Protein 2R5S (pdb70)

Foldseek 3Di:
DVVLVVVLVVCVVVVNLLVSLVSLVVDDVVVNVDLVVLLSNLVSCVSLLVLVVSVVSLVPRDDVNCDPSSVVSVVSSVVLVVQQDDVVLVVLVVVCVVVVLPVVSLLVNLVSNLVSSVNLVSLVSLLVVCLVPCCRPNNSSVVSVVSLVSNDDSDPSSVVSVVSVVVRDD/DVCLVVVLVVCVVVVVLLSNVVSLVVDPPVVVVDQVNLLSNLVSCVSLLVLVVSVVSLVSHDPVSCDPSSVVSVVSSVVLVVVLPDVVLVVLVVVCVVVVLPVVSLLVSLVVNLVSSVNLVSLVSLLVVCVVPVCRPNNSSVVSVCSLVSNDPRDPSSVVRVVSNVVPDD

Secondary structure (DSSP, 8-state):
-TTHHHHHHHHHHTT-HHHHHHHHHTS-HHHHTSHHHHHHHHHHHHHTT-HHHHHHHHTT--GGG--HHHHHHHHHHHHHHHHTS-HHHHHHHHHHHHSTT-HHHHHHHHHHHHHTT-HHHHHHHHHHHHTT-TTTTTTHHHHH--HHHHH-SS-HHHHHHHHHHHHH--/-TTHHHHHHHHHHTT-HHHHHHHHHHS-HHHHTSHHHHHHHHHHHHHTT-HHHHHHHHTT--GGG--HHHHHHHHHHHHHHHHTS-HHHHHHHHHHHH-TT-HHHHHHHHHHHHHTT-HHHHHHHHHHHHTT-TTTTTTHHHHH--HHHHH-SS-HHHHHHHHHHHHH--

Solvent-accessible surface area: 18718 Å² total

Sequence (340 aa):
DEQLLKQVSELLQQGEHAQALNVIQTLSDELQSRGDVKLAKADCLLETKQFELAQELLATIPLEYQDNNSYKSLIAKLELHQQAAESPELKRLEQELAANPDNFELACELAVQYNQVGRDEEALELLWNILKVNLGAQDGEVKKTFDILSALGQGNAIASKYRRQLYSILYYDEQLLKQVSELLQQGEHAQALNVIQTLSDELQSRGDVKLAKADCLLETKQFELAQELLATIPLEYQDNSYKSLIAKLELHQQAAESPELKRLEQELAANPDNFELACELAVQYNQVGRDEEALELLWNILKVNLGAQDGEVKKTFDILSALGQGNAIASKYRRQLYSILY

Radius of gyration: 24.4 Å; Cα contacts (8 Å, |Δi|>4): 364; chains: 2; bounding box: 25×57×70 Å

Organism: Vibrio parahaemolyticus serotype O3:K6 (strain RIMD 2210633) (NCBI:txid223926)

Nearest PDB structures (foldseek):
  2r5s-assembly2_B  TM=1.006E+00  e=1.017E-21  Vibrio parahaemolyticus RIMD 2210633
  3qdn-assembly1_A  TM=7.733E-01  e=1.084E-10  Salmonella enterica subsp. enterica serovar Typhimurium
  3qou-assembly1_A  TM=6.873E-01  e=6.101E-11  Escherichia coli K-12
  3qdn-assembly2_B  TM=7.301E-01  e=3.424E-10  Salmonella enterica subsp. enterica serovar Typhimurium
  6eou-assembly1_A  TM=4.137E-01  e=1.163E-01  Homo sapiens

InterPro domains:
  IPR011990 Tetratricopeptide-like helical domain superfamily [G3DSA:1.25.40.10] (112-196)
  IPR011990 Tetratricopeptide-like helical domain superfamily [G3DSA:1.25.40.10] (197-284)
  IPR011990 Tetratricopeptide-like helical domain superfamily [SSF48452] (115-246)
  IPR013766 Thioredoxin domain [PF00085] (6-107)
  IPR013766 Thioredoxin domain [PS51352] (1-111)
  IPR036249 Thioredoxin-like superfamily [SSF52833] (3-113)

B-factor: mean 57.17, std 6.59, range [40.11, 94.64]

Structure (mmCIF, N/CA/C/O backbone):
data_2R5S
#
_entry.id   2R5S
#
_cell.length_a   53.001
_cell.length_b   116.476
_cell.length_c   62.224
_cell.angle_alpha   90.00
_cell.angle_beta   88.75
_cell.angle_gamma   90.00
#
_symmetry.space_group_name_H-M   'C 1 2 1'
#
loop_
_entity.id
_entity.type
_entity.pdbx_description
1 polymer 'Uncharacterized protein VP0806'
2 non-polymer '2-(N-MORPHOLINO)-ETHANESULFONIC ACID'
3 non-polymer 1,2-ETHANEDIOL
4 non-polymer 'ACETATE ION'
5 water water
#
loop_
_atom_site.group_PDB
_atom_site.id
_atom_site.type_symbol
_atom_site.label_atom_id
_atom_site.label_alt_id
_atom_site.label_comp_id
_atom_site.label_asym_id
_atom_site.label_entity_id
_atom_site.label_seq_id
_atom_site.pdbx_PDB_ins_code
_atom_site.Cartn_x
_atom_site.Cartn_y
_atom_site.Cartn_z
_atom_site.occupancy
_atom_site.B_iso_or_equiv
_atom_site.auth_seq_id
_atom_site.auth_comp_id
_atom_site.auth_asym_id
_atom_site.auth_atom_id
_atom_site.pdbx_PDB_model_num
ATOM 1 N N . ASP A 1 6 ? 15.368 83.011 30.907 1.00 73.21 114 ASP A N 1
ATOM 2 C CA . ASP A 1 6 ? 15.496 82.696 32.370 1.00 73.36 114 ASP A CA 1
ATOM 3 C C . ASP A 1 6 ? 14.224 83.106 33.121 1.00 72.97 114 ASP A C 1
ATOM 4 O O . ASP A 1 6 ? 13.651 82.322 33.860 1.00 72.83 114 ASP A O 1
ATOM 9 N N . GLU A 1 7 ? 13.762 84.321 32.855 1.00 73.23 115 GLU A N 1
ATOM 10 C CA . GLU A 1 7 ? 12.588 84.955 33.501 1.00 73.15 115 GLU A CA 1
ATOM 11 C C . GLU A 1 7 ? 11.285 84.122 33.599 1.00 72.67 115 GLU A C 1
ATOM 12 O O . GLU A 1 7 ? 10.628 84.093 34.658 1.00 72.57 115 GLU A O 1
ATOM 18 N N . GLN A 1 8 ? 10.929 83.500 32.470 1.00 71.92 116 GLN A N 1
ATOM 19 C CA . GLN A 1 8 ? 9.750 82.651 32.277 1.00 71.37 116 GLN A CA 1
ATOM 20 C C . GLN A 1 8 ? 10.022 81.226 32.736 1.00 70.80 116 GLN A C 1
ATOM 21 O O . GLN A 1 8 ? 9.192 80.622 33.447 1.00 70.85 116 GLN A O 1
ATOM 27 N N . LEU A 1 9 ? 11.166 80.688 32.291 1.00 69.42 117 LEU A N 1
ATOM 28 C CA . LEU A 1 9 ? 11.708 79.433 32.814 1.00 68.51 117 LEU A CA 1
ATOM 29 C C . LEU A 1 9 ? 11.525 79.331 34.314 1.00 67.43 117 LEU A C 1
ATOM 30 O O . LEU A 1 9 ? 11.049 78.316 34.814 1.00 67.36 117 LEU A O 1
ATOM 35 N N . LEU A 1 10 ? 11.904 80.398 35.019 1.00 66.95 118 LEU A N 1
ATOM 36 C CA . LEU A 1 10 ? 11.759 80.466 36.473 1.00 65.79 118 LEU A CA 1
ATOM 37 C C . LEU A 1 10 ? 10.323 80.306 36.913 1.00 65.81 118 LEU A C 1
ATOM 38 O O . LEU A 1 10 ? 10.097 79.750 37.977 1.00 66.66 118 LEU A O 1
ATOM 43 N N . LYS A 1 11 ? 9.359 80.785 36.118 1.00 65.04 119 LYS A N 1
ATOM 44 C CA . LYS A 1 11 ? 7.926 80.557 36.439 1.00 65.38 119 LYS A CA 1
ATOM 45 C C . LYS A 1 11 ? 7.473 79.168 36.030 1.00 64.65 119 LYS A C 1
ATOM 46 O O . LYS A 1 11 ? 6.573 78.603 36.634 1.00 64.18 119 LYS A O 1
ATOM 52 N N . GLN A 1 12 ? 8.113 78.623 35.002 1.00 65.38 120 GLN A N 1
ATOM 53 C CA . GLN A 1 12 ? 7.983 77.191 34.687 1.00 65.71 120 GLN A CA 1
ATOM 54 C C . GLN A 1 12 ? 8.395 76.350 35.893 1.00 64.57 120 GLN A C 1
ATOM 55 O O . GLN A 1 12 ? 7.603 75.531 36.333 1.00 63.93 120 GLN A O 1
ATOM 61 N N . VAL A 1 13 ? 9.596 76.570 36.452 1.00 64.48 121 VAL A N 1
ATOM 62 C CA . VAL A 1 13 ? 10.008 75.846 37.693 1.00 63.61 121 VAL A CA 1
ATOM 63 C C . VAL A 1 13 ? 8.961 76.006 38.781 1.00 63.58 121 VAL A C 1
ATOM 64 O O . VAL A 1 13 ? 8.466 75.027 39.360 1.00 62.53 121 VAL A O 1
ATOM 68 N N . SER A 1 14 ? 8.631 77.262 39.041 1.00 64.23 122 SER A N 1
ATOM 69 C CA . SER A 1 14 ? 7.626 77.633 40.028 1.00 64.34 122 SER A CA 1
ATOM 70 C C . SER A 1 14 ? 6.316 76.867 39.815 1.00 63.86 122 SER A C 1
ATOM 71 O O . SER A 1 14 ? 5.809 76.233 40.733 1.00 64.47 122 SER A O 1
ATOM 74 N N . GLU A 1 15 ? 5.795 76.926 38.598 1.00 63.38 123 GLU A N 1
ATOM 75 C CA . GLU A 1 15 ? 4.612 76.195 38.200 1.00 63.28 123 GLU A CA 1
ATOM 76 C C . GLU A 1 15 ? 4.741 74.673 38.412 1.00 62.48 123 GLU A C 1
ATOM 77 O O . GLU A 1 15 ? 3.821 74.028 38.931 1.00 63.08 123 GLU A O 1
ATOM 83 N N . LEU A 1 16 ? 5.883 74.119 38.008 1.00 60.43 124 LEU A N 1
ATOM 84 C CA . LEU A 1 16 ? 6.154 72.687 38.110 1.00 58.57 124 LEU A CA 1
ATOM 85 C C . LEU A 1 16 ? 6.260 72.180 39.554 1.00 59.61 124 LEU A C 1
ATOM 86 O O . LEU A 1 16 ? 5.799 71.088 39.838 1.00 59.14 124 LEU A O 1
ATOM 91 N N . LEU A 1 17 ? 6.904 72.948 40.436 1.00 59.82 125 LEU A N 1
ATOM 92 C CA . LEU A 1 17 ? 6.948 72.623 41.871 1.00 61.69 125 LEU A CA 1
ATOM 93 C C . LEU A 1 17 ? 5.546 72.659 42.535 1.00 62.71 125 LEU A C 1
ATOM 94 O O . LEU A 1 17 ? 5.148 71.760 43.282 1.00 63.41 125 LEU A O 1
ATOM 99 N N . GLN A 1 18 ? 4.793 73.698 42.241 1.00 64.22 126 GLN A N 1
ATOM 100 C CA . GLN A 1 18 ? 3.420 73.791 42.725 1.00 65.13 126 GLN A CA 1
ATOM 101 C C . GLN A 1 18 ? 2.709 72.436 42.506 1.00 65.55 126 GLN A C 1
ATOM 102 O O . GLN A 1 18 ? 1.949 71.958 43.364 1.00 65.93 126 GLN A O 1
ATOM 108 N N . GLN A 1 19 ? 2.987 71.813 41.357 1.00 64.74 127 GLN A N 1
ATOM 109 C CA . GLN A 1 19 ? 2.209 70.671 40.878 1.00 63.41 127 GLN A CA 1
ATOM 110 C C . GLN A 1 19 ? 2.794 69.322 41.268 1.00 61.77 127 GLN A C 1
ATOM 111 O O . GLN A 1 19 ? 2.283 68.275 40.835 1.00 61.58 127 GLN A O 1
ATOM 117 N N . GLY A 1 20 ? 3.876 69.356 42.041 1.00 58.89 128 GLY A N 1
ATOM 118 C CA . GLY A 1 20 ? 4.646 68.175 42.371 1.00 56.63 128 GLY A CA 1
ATOM 119 C C . GLY A 1 20 ? 5.420 67.520 41.225 1.00 54.57 128 GLY A C 1
ATOM 120 O O . GLY A 1 20 ? 5.672 66.331 41.264 1.00 55.11 128 GLY A O 1
ATOM 121 N N . GLU A 1 21 ? 5.785 68.261 40.196 1.00 52.62 129 GLU A N 1
ATOM 122 C CA . GLU A 1 21 ? 6.584 67.687 39.109 1.00 51.41 129 GLU A CA 1
ATOM 123 C C . GLU A 1 21 ? 8.078 67.902 39.322 1.00 50.14 129 GLU A C 1
ATOM 124 O O . GLU A 1 21 ? 8.705 68.596 38.564 1.00 49.93 129 GLU A O 1
ATOM 130 N N . HIS A 1 22 ? 8.634 67.333 40.377 1.00 49.94 130 HIS A N 1
ATOM 131 C CA . HIS A 1 22 ? 10.027 67.599 40.715 1.00 50.54 130 HIS A CA 1
ATOM 132 C C . HIS A 1 22 ? 10.973 67.287 39.564 1.00 49.73 130 HIS A C 1
ATOM 133 O O . HIS A 1 22 ? 11.902 68.027 39.295 1.00 50.15 130 HIS A O 1
ATOM 140 N N . ALA A 1 23 ? 10.681 66.235 38.811 1.00 50.18 131 ALA A N 1
ATOM 141 C CA . ALA A 1 23 ? 11.656 65.753 37.873 1.00 48.93 131 ALA A CA 1
ATOM 142 C C . ALA A 1 23 ? 11.662 66.660 36.657 1.00 48.79 131 ALA A C 1
ATOM 143 O O . ALA A 1 23 ? 12.739 67.034 36.222 1.00 47.80 131 ALA A O 1
ATOM 145 N N . GLN A 1 24 ? 10.484 67.100 36.187 1.00 47.35 132 GLN A N 1
ATOM 146 C CA . GLN A 1 24 ? 10.423 68.193 35.184 1.00 47.34 132 GLN A CA 1
ATOM 147 C C . GLN A 1 24 ? 11.068 69.504 35.656 1.00 47.85 132 GLN A C 1
ATOM 148 O O . GLN A 1 24 ? 11.891 70.115 34.927 1.00 47.54 132 GLN A O 1
ATOM 154 N N . ALA A 1 25 ? 10.721 69.911 36.882 1.00 47.79 133 ALA A N 1
ATOM 155 C CA . ALA A 1 25 ? 11.339 71.058 37.524 1.00 48.22 133 ALA A CA 1
ATOM 156 C C . ALA A 1 25 ? 12.877 71.004 37.551 1.00 49.24 133 ALA A C 1
ATOM 157 O O . ALA A 1 25 ?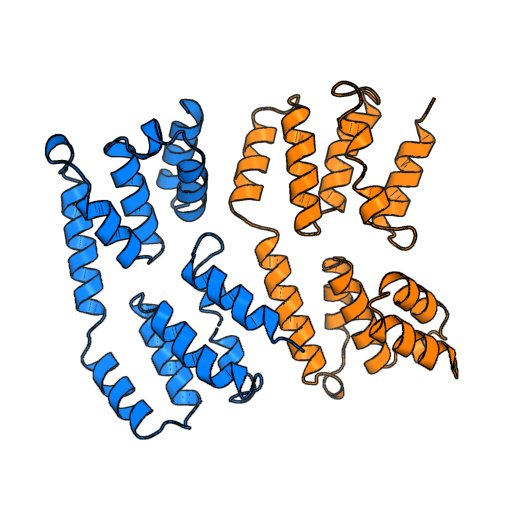 13.534 72.020 37.323 1.00 49.56 133 ALA A O 1
ATOM 159 N N . LEU A 1 26 ? 13.456 69.838 37.847 1.00 51.31 134 LEU A N 1
ATOM 160 C CA . LEU A 1 26 ? 14.947 69.655 37.854 1.00 52.51 134 LEU A CA 1
ATOM 161 C C . LEU A 1 26 ? 15.521 69.730 36.457 1.00 52.58 134 LEU A C 1
ATOM 162 O O . LEU A 1 26 ? 16.643 70.226 36.216 1.00 53.14 134 LEU A O 1
ATOM 167 N N . ASN A 1 27 ? 14.737 69.232 35.523 1.00 51.44 135 ASN A N 1
ATOM 168 C CA . ASN A 1 27 ? 15.092 69.401 34.128 1.00 52.28 135 ASN A CA 1
ATOM 169 C C . ASN A 1 27 ? 15.113 70.863 33.638 1.00 52.44 135 ASN A C 1
ATOM 170 O O . ASN A 1 27 ? 16.051 71.283 32.927 1.00 51.75 135 ASN A O 1
ATOM 175 N N . VAL A 1 28 ? 14.118 71.655 34.054 1.00 52.50 136 VAL A N 1
ATOM 176 C CA . VAL A 1 28 ? 14.115 73.067 33.635 1.00 51.94 136 VAL A CA 1
ATOM 177 C C . VAL A 1 28 ? 15.259 73.852 34.308 1.00 52.48 136 VAL A C 1
ATOM 178 O O . VAL A 1 28 ? 15.861 74.756 33.709 1.00 51.54 136 VAL A O 1
ATOM 182 N N . ILE A 1 29 ? 15.515 73.507 35.567 1.00 53.52 137 ILE A N 1
ATOM 183 C CA . ILE A 1 29 ? 16.617 74.081 36.340 1.00 55.11 137 ILE A CA 1
ATOM 184 C C . ILE A 1 29 ? 17.935 73.890 35.635 1.00 56.71 137 ILE A C 1
ATOM 185 O O . ILE A 1 29 ? 18.744 74.836 35.550 1.00 56.43 137 ILE A O 1
ATOM 190 N N . GLN A 1 30 ? 18.194 72.664 35.182 1.00 58.09 138 GLN A N 1
ATOM 191 C CA . GLN A 1 30 ? 19.521 72.423 34.630 1.00 59.97 138 GLN A CA 1
ATOM 192 C C . GLN A 1 30 ? 19.625 73.164 33.293 1.00 58.97 138 GLN A C 1
ATOM 193 O O . GLN A 1 30 ? 20.682 73.317 32.780 1.00 60.07 138 GLN A O 1
ATOM 199 N N . THR A 1 31 ? 18.522 73.709 32.791 1.00 58.67 139 THR A N 1
ATOM 200 C CA . THR A 1 31 ? 18.614 74.505 31.575 1.00 57.74 139 THR A CA 1
ATOM 201 C C . THR A 1 31 ? 18.847 75.996 31.799 1.00 56.81 139 THR A C 1
ATOM 202 O O . THR A 1 31 ? 19.153 76.683 30.839 1.00 56.69 139 THR A O 1
ATOM 206 N N . LEU A 1 32 ? 18.699 76.504 33.031 1.00 55.56 140 LEU A N 1
ATOM 207 C CA . LEU A 1 32 ? 19.009 77.920 33.313 1.00 54.47 140 LEU A CA 1
ATOM 208 C C . LEU A 1 32 ? 20.520 78.203 33.159 1.00 55.26 140 LEU A C 1
ATOM 209 O O . LEU A 1 32 ? 21.347 77.273 33.132 1.00 55.29 140 LEU A O 1
ATOM 214 N N . SER A 1 33 ? 20.876 79.478 33.073 1.00 55.30 141 SER A N 1
ATOM 215 C CA . SER A 1 33 ? 22.290 79.883 33.136 1.00 56.59 141 SER A CA 1
ATOM 216 C C . SER A 1 33 ? 22.951 79.294 34.403 1.00 56.31 141 SER A C 1
ATOM 217 O O . SER A 1 33 ? 22.235 78.973 35.390 1.00 55.72 141 SER A O 1
ATOM 220 N N . ASP A 1 34 ? 24.286 79.162 34.406 1.00 56.56 142 ASP A N 1
ATOM 221 C CA . ASP A 1 34 ? 24.968 78.647 35.608 1.00 57.27 142 ASP A CA 1
ATOM 222 C C . ASP A 1 34 ? 24.839 79.646 36.731 1.00 57.58 142 ASP A C 1
ATOM 223 O O . ASP A 1 34 ? 24.525 79.272 37.869 1.00 58.72 142 ASP A O 1
ATOM 228 N N . GLU A 1 35 ? 25.094 80.916 36.414 1.00 56.44 143 GLU A N 1
ATOM 229 C CA . GLU A 1 35 ? 24.784 82.010 37.329 1.00 56.35 143 GLU A CA 1
ATOM 230 C C . GLU A 1 35 ? 23.398 81.799 38.027 1.00 54.81 143 GLU A C 1
ATOM 231 O O . GLU A 1 35 ? 23.326 81.796 39.252 1.00 54.47 143 GLU A O 1
ATOM 237 N N . LEU A 1 36 ? 22.323 81.630 37.254 1.00 53.89 144 LEU A N 1
ATOM 238 C CA . LEU A 1 36 ? 20.978 81.546 37.868 1.00 52.36 144 LEU A CA 1
ATOM 239 C C . LEU A 1 36 ? 20.820 80.228 38.599 1.00 51.59 144 LEU A C 1
ATOM 240 O O . LEU A 1 36 ? 20.179 80.148 39.673 1.00 52.75 144 LEU A O 1
ATOM 245 N N . GLN A 1 37 ? 21.403 79.173 38.053 1.00 51.21 145 GLN A N 1
ATOM 246 C CA . GLN A 1 37 ? 21.508 77.924 38.797 1.00 52.78 145 GLN A CA 1
ATOM 247 C C . GLN A 1 37 ? 22.080 78.039 40.214 1.00 53.28 145 GLN A C 1
ATOM 248 O O . GLN A 1 37 ? 21.620 77.373 41.129 1.00 52.72 145 GLN A O 1
ATOM 254 N N . SER A 1 38 ? 23.005 78.955 40.415 1.00 52.81 146 SER A N 1
ATOM 255 C CA . SER A 1 38 ? 23.654 79.017 41.698 1.00 53.94 146 SER A CA 1
ATOM 256 C C . SER A 1 38 ? 22.996 80.067 42.595 1.00 53.68 146 SER A C 1
ATOM 257 O O . SER A 1 38 ? 23.407 80.259 43.721 1.00 52.09 146 SER A O 1
ATOM 260 N N . ARG A 1 39 ? 21.926 80.724 42.115 1.00 54.42 147 ARG A N 1
ATOM 261 C CA . ARG A 1 39 ? 21.208 81.656 42.975 1.00 53.73 147 ARG A CA 1
ATOM 262 C C . ARG A 1 39 ? 20.688 80.851 44.161 1.00 54.16 147 ARG A C 1
ATOM 263 O O . ARG A 1 39 ? 20.227 79.733 43.999 1.00 55.38 147 ARG A O 1
ATOM 271 N N . GLY A 1 40 ? 20.778 81.389 45.361 1.00 53.95 148 GLY A N 1
ATOM 272 C CA . GLY A 1 40 ? 20.523 80.576 46.526 1.00 52.87 148 GLY A CA 1
ATOM 273 C C . GLY A 1 40 ? 19.054 80.125 46.583 1.00 53.07 148 GLY A C 1
ATOM 274 O O . GLY A 1 40 ? 18.767 79.150 47.251 1.00 53.28 148 GLY A O 1
ATOM 275 N N . ASP A 1 41 ? 18.123 80.803 45.919 1.00 53.10 149 ASP A N 1
ATOM 276 C CA . ASP A 1 41 ? 16.683 80.367 46.014 1.00 52.59 149 ASP A CA 1
ATOM 277 C C . ASP A 1 41 ? 16.467 79.217 45.023 1.00 53.10 149 ASP A C 1
ATOM 278 O O . ASP A 1 41 ? 15.685 78.335 45.279 1.00 52.09 149 ASP A O 1
ATOM 283 N N . VAL A 1 42 ? 17.274 79.181 43.932 1.00 52.67 150 VAL A N 1
ATOM 284 C CA . VAL A 1 42 ? 17.145 78.147 42.916 0.50 51.06 150 VAL A CA 1
ATOM 285 C C . VAL A 1 42 ? 17.729 76.870 43.470 1.00 52.02 150 VAL A C 1
ATOM 286 O O . VAL A 1 42 ? 17.112 75.795 43.317 1.00 52.59 150 VAL A O 1
ATOM 290 N N . LYS A 1 43 ? 18.858 76.980 44.170 1.00 51.23 151 LYS A N 1
ATOM 291 C CA . LYS A 1 43 ? 19.378 75.895 44.989 1.00 51.29 151 LYS A CA 1
ATOM 292 C C . LYS A 1 43 ? 18.428 75.282 45.953 1.00 52.00 151 LYS A C 1
ATOM 293 O O . LYS A 1 43 ? 18.345 74.094 46.009 1.00 54.27 151 LYS A O 1
ATOM 299 N N . LEU A 1 44 ? 17.712 76.060 46.715 1.00 53.11 152 LEU A N 1
ATOM 300 C CA . LEU A 1 44 ? 16.720 75.452 47.601 1.00 55.71 152 LEU A CA 1
ATOM 301 C C . LEU A 1 44 ? 15.720 74.637 46.778 1.00 55.91 152 LEU A C 1
ATOM 302 O O . LEU A 1 44 ? 15.567 73.472 46.997 1.00 58.51 152 LEU A O 1
ATOM 307 N N . ALA A 1 45 ? 15.019 75.262 45.850 1.00 57.17 153 ALA A N 1
ATOM 308 C CA . ALA A 1 45 ? 14.184 74.574 44.807 1.00 55.92 153 ALA A CA 1
ATOM 309 C C . ALA A 1 45 ? 14.769 73.223 44.354 1.00 54.94 153 ALA A C 1
ATOM 310 O O . ALA A 1 45 ? 14.098 72.203 44.376 1.00 55.63 153 ALA A O 1
ATOM 312 N N . LYS A 1 46 ? 16.019 73.248 43.907 1.00 55.01 154 LYS A N 1
ATOM 313 C CA . LYS A 1 46 ? 16.681 72.071 43.336 1.00 54.15 154 LYS A CA 1
ATOM 314 C C . LYS A 1 46 ? 16.856 71.016 44.454 1.00 54.41 154 LYS A C 1
ATOM 315 O O . LYS A 1 46 ? 16.541 69.825 44.254 1.00 54.23 154 LYS A O 1
ATOM 321 N N . ALA A 1 47 ? 17.229 71.474 45.659 1.00 54.08 155 ALA A N 1
ATOM 322 C CA . ALA A 1 47 ? 17.364 70.603 46.834 1.00 52.49 155 ALA A CA 1
ATOM 323 C C . ALA A 1 47 ? 16.064 69.920 47.150 1.00 53.43 155 ALA A C 1
ATOM 324 O O . ALA A 1 47 ? 16.064 68.744 47.387 1.00 54.69 155 ALA A O 1
ATOM 326 N N . ASP A 1 48 ? 14.955 70.666 47.170 1.00 52.75 156 ASP A N 1
ATOM 327 C CA . ASP A 1 48 ? 13.637 70.100 47.427 1.00 54.69 156 ASP A CA 1
ATOM 328 C C . ASP A 1 48 ? 13.341 69.068 46.354 1.00 55.21 156 ASP A C 1
ATOM 329 O O . ASP A 1 48 ? 12.730 68.069 46.643 1.00 55.67 156 ASP A O 1
ATOM 334 N N . CYS A 1 49 ? 13.771 69.313 45.106 1.00 54.22 157 CYS A N 1
ATOM 335 C CA . CYS A 1 49 ? 13.446 68.395 44.042 1.00 55.46 157 CYS A CA 1
ATOM 336 C C . CYS A 1 49 ? 14.247 67.074 44.198 1.00 56.44 157 CYS A C 1
ATOM 337 O O . CYS A 1 49 ? 13.741 65.940 43.956 1.00 57.84 157 CYS A O 1
ATOM 340 N N . LEU A 1 50 ? 15.493 67.199 44.601 1.00 55.66 158 LEU A N 1
ATOM 341 C CA . LEU A 1 50 ? 16.334 66.021 44.719 1.00 56.67 158 LEU A CA 1
ATOM 342 C C . LEU A 1 50 ? 15.728 65.092 45.806 1.00 57.80 158 LEU A C 1
ATOM 343 O O . LEU A 1 50 ? 15.561 63.862 45.650 1.00 58.64 158 LEU A O 1
ATOM 348 N N . LEU A 1 51 ? 15.354 65.710 46.898 1.00 59.32 159 LEU A N 1
ATOM 349 C CA . LEU A 1 51 ? 14.848 64.997 47.999 1.00 59.94 159 LEU A CA 1
ATOM 350 C C . LEU A 1 51 ? 13.503 64.356 47.688 1.00 61.08 159 LEU A C 1
ATOM 351 O O . LEU A 1 51 ? 13.228 63.251 48.164 1.00 62.90 159 LEU A O 1
ATOM 356 N N . GLU A 1 52 ? 12.630 65.035 46.939 1.00 60.65 160 GLU A N 1
ATOM 357 C CA . GLU A 1 52 ? 11.328 64.457 46.634 1.00 59.19 160 GLU A CA 1
ATOM 358 C C . GLU A 1 52 ? 11.502 63.311 45.648 1.00 59.88 160 GLU A C 1
ATOM 359 O O . GLU A 1 52 ? 10.608 62.481 45.472 1.00 59.16 160 GLU A O 1
ATOM 365 N N . THR A 1 53 ? 12.654 63.292 44.970 1.00 60.16 161 THR A N 1
ATOM 366 C CA . THR A 1 53 ? 12.933 62.242 43.995 1.00 60.42 161 THR A CA 1
ATOM 367 C C . THR A 1 53 ? 13.900 61.200 44.544 1.00 60.71 161 THR A C 1
ATOM 368 O O . THR A 1 53 ? 14.321 60.284 43.828 1.00 59.80 161 THR A O 1
ATOM 372 N N . LYS A 1 54 ? 14.218 61.360 45.827 1.00 60.49 162 LYS A N 1
ATOM 373 C CA . LYS A 1 54 ? 14.869 60.341 46.631 1.00 60.84 162 LYS A CA 1
ATOM 374 C C . LYS A 1 54 ? 16.340 60.219 46.305 1.00 60.20 162 LYS A C 1
ATOM 375 O O . LYS A 1 54 ? 16.963 59.159 46.438 1.00 61.32 162 LYS A O 1
ATOM 381 N N . GLN A 1 55 ? 16.900 61.344 45.879 1.00 59.04 163 GLN A N 1
ATOM 382 C CA . GLN A 1 55 ? 18.318 61.437 45.572 1.00 57.74 163 GLN A CA 1
ATOM 383 C C . GLN A 1 55 ? 18.965 62.162 46.731 1.00 56.94 163 GLN A C 1
ATOM 384 O O . GLN A 1 55 ? 19.280 63.314 46.593 1.00 57.29 163 GLN A O 1
ATOM 390 N N . PHE A 1 56 ? 19.108 61.487 47.882 1.00 56.82 164 PHE A N 1
ATOM 391 C CA . PHE A 1 56 ? 19.429 62.112 49.197 1.00 55.59 164 PHE A CA 1
ATOM 392 C C . PHE A 1 56 ? 20.873 62.584 49.290 1.00 55.81 164 PHE A C 1
ATOM 393 O O . PHE A 1 56 ? 21.178 63.595 49.891 1.00 54.70 164 PHE A O 1
ATOM 401 N N . GLU A 1 57 ? 21.754 61.852 48.637 1.00 55.73 165 GLU A N 1
ATOM 402 C CA . GLU A 1 57 ? 23.153 62.224 48.549 1.00 57.37 165 GLU A CA 1
ATOM 403 C C . GLU A 1 57 ? 23.428 63.479 47.732 1.00 55.91 165 GLU A C 1
ATOM 404 O O . GLU A 1 57 ? 24.035 64.402 48.189 1.00 54.50 165 GLU A O 1
ATOM 410 N N . LEU A 1 58 ? 22.990 63.494 46.490 1.00 56.84 166 LEU A N 1
ATOM 411 C CA . LEU A 1 58 ? 22.901 64.765 45.763 1.00 55.75 166 LEU A CA 1
ATOM 412 C C . LEU A 1 58 ? 22.205 65.866 46.606 1.00 55.52 166 LEU A C 1
ATOM 413 O O . LEU A 1 58 ? 22.719 66.952 46.676 1.00 55.21 166 LEU A O 1
ATOM 418 N N . ALA A 1 59 ? 21.066 65.599 47.266 1.00 56.07 167 ALA A N 1
ATOM 419 C CA . ALA A 1 59 ? 20.409 66.666 48.077 1.00 55.63 167 ALA A CA 1
ATOM 420 C C . ALA A 1 59 ? 21.342 67.211 49.194 1.00 56.49 167 ALA A C 1
ATOM 421 O O . ALA A 1 59 ? 21.508 68.413 49.358 1.00 57.10 167 ALA A O 1
ATOM 423 N N . GLN A 1 60 ? 22.031 66.328 49.900 1.00 57.00 168 GLN A N 1
ATOM 424 C CA . GLN A 1 60 ? 22.818 66.739 51.045 1.00 56.53 168 GLN A CA 1
ATOM 425 C C . GLN A 1 60 ? 24.033 67.579 50.599 1.00 57.16 168 GLN A C 1
ATOM 426 O O . GLN A 1 60 ? 24.463 68.515 51.264 1.00 56.38 168 GLN A O 1
ATOM 432 N N . GLU A 1 61 ? 24.619 67.188 49.489 1.00 57.20 169 GLU A N 1
ATOM 433 C CA . GLU A 1 61 ? 25.801 67.831 49.011 1.00 58.67 169 GLU A CA 1
ATOM 434 C C . GLU A 1 61 ? 25.397 69.219 48.432 1.00 58.26 169 GLU A C 1
ATOM 435 O O . GLU A 1 61 ? 26.110 70.227 48.601 1.00 58.19 169 GLU A O 1
ATOM 441 N N . LEU A 1 62 ? 24.261 69.291 47.751 1.00 56.16 170 LEU A N 1
ATOM 442 C CA . LEU A 1 62 ? 23.721 70.624 47.404 1.00 55.69 170 LEU A CA 1
ATOM 443 C C . LEU A 1 62 ? 23.415 71.466 48.622 1.00 54.21 170 LEU A C 1
ATOM 444 O O . LEU A 1 62 ? 23.869 72.610 48.712 1.00 54.43 170 LEU A O 1
ATOM 449 N N . LEU A 1 63 ? 22.624 70.938 49.531 1.00 54.26 171 LEU A N 1
ATOM 450 C CA . LEU A 1 63 ? 22.356 71.707 50.790 1.00 54.20 171 LEU A CA 1
ATOM 451 C C . LEU A 1 63 ? 23.539 72.255 51.531 1.00 53.83 171 LEU A C 1
ATOM 452 O O . LEU A 1 63 ? 23.401 73.240 52.196 1.00 53.41 171 LEU A O 1
ATOM 457 N N . ALA A 1 64 ? 24.707 71.643 51.379 1.00 55.13 172 ALA A N 1
ATOM 458 C CA . ALA A 1 64 ? 25.943 72.043 52.081 1.00 55.87 172 ALA A CA 1
ATOM 459 C C . ALA A 1 64 ? 26.595 73.280 51.486 1.00 57.26 172 ALA A C 1
ATOM 460 O O . ALA A 1 64 ? 27.558 73.832 52.054 1.00 56.27 172 ALA A O 1
ATOM 462 N N . THR A 1 65 ? 26.105 73.707 50.320 1.00 57.82 173 THR A N 1
ATOM 463 C CA . THR A 1 65 ? 26.584 74.939 49.676 1.00 58.03 173 THR A CA 1
ATOM 464 C C . THR A 1 65 ? 25.556 76.109 49.822 1.00 57.99 173 THR A C 1
ATOM 465 O O . THR A 1 65 ? 25.665 77.122 49.131 1.00 58.08 173 THR A O 1
ATOM 469 N N . ILE A 1 66 ? 24.527 75.963 50.652 1.00 57.66 174 ILE A N 1
ATOM 470 C CA . ILE A 1 66 ? 23.546 77.046 50.731 1.00 56.54 174 ILE A CA 1
ATOM 471 C C . ILE A 1 66 ? 24.249 78.012 51.664 1.00 56.50 174 ILE A C 1
ATOM 472 O O . ILE A 1 66 ? 24.593 77.559 52.773 1.00 57.15 174 ILE A O 1
ATOM 477 N N . PRO A 1 67 ? 24.430 79.316 51.260 1.00 55.35 175 PRO A N 1
ATOM 478 C CA . PRO A 1 67 ? 25.112 80.318 52.111 1.00 54.18 175 PRO A CA 1
ATOM 479 C C . PRO A 1 67 ? 24.174 80.760 53.218 1.00 54.39 175 PRO A C 1
ATOM 480 O O . PRO A 1 67 ? 22.962 80.532 53.149 1.00 53.66 175 PRO A O 1
ATOM 484 N N . LEU A 1 68 ? 24.716 81.446 54.203 1.00 53.42 176 LEU A N 1
ATOM 485 C CA . LEU A 1 68 ? 23.966 81.770 55.411 1.00 54.11 176 LEU A CA 1
ATOM 486 C C . LEU A 1 68 ? 22.677 82.603 55.210 1.00 53.97 176 LEU A C 1
ATOM 487 O O . LEU A 1 68 ? 21.590 82.279 55.766 1.00 53.92 176 LEU A O 1
ATOM 492 N N . GLU A 1 69 ? 22.813 83.672 54.420 1.00 53.71 177 GLU A N 1
ATOM 493 C CA . GLU A 1 69 ? 21.701 84.552 54.070 1.00 53.97 177 GLU A CA 1
ATOM 494 C C . GLU A 1 69 ? 20.498 83.837 53.446 1.00 53.77 177 GLU A C 1
ATOM 495 O O . GLU A 1 69 ? 19.430 84.434 53.319 1.00 52.56 177 GLU A O 1
ATOM 501 N N . TYR A 1 70 ? 20.687 82.573 53.044 1.00 54.78 178 TYR A N 1
ATOM 502 C CA . TYR A 1 70 ? 19.599 81.744 52.514 1.00 55.92 178 TYR A CA 1
ATOM 503 C C . TYR A 1 70 ? 19.127 80.591 53.379 1.00 57.45 178 TYR A C 1
ATOM 504 O O . TYR A 1 70 ? 18.198 79.862 52.975 1.00 58.04 178 TYR A O 1
ATOM 513 N N . GLN A 1 71 ? 19.776 80.432 54.531 1.00 58.03 179 GLN A N 1
ATOM 514 C CA . GLN A 1 71 ? 19.463 79.408 55.537 1.00 58.13 179 GLN A CA 1
ATOM 515 C C . GLN A 1 71 ? 18.163 79.714 56.218 1.00 58.97 179 GLN A C 1
ATOM 516 O O . GLN A 1 71 ? 18.047 80.020 57.416 1.00 59.52 179 GLN A O 1
ATOM 522 N N . ASP A 1 72 ? 17.200 79.573 55.347 1.00 59.50 180 ASP A N 1
ATOM 523 C CA . ASP A 1 72 ? 15.802 79.831 55.447 1.00 60.46 180 ASP A CA 1
ATOM 524 C C . ASP A 1 72 ? 15.037 78.877 56.316 1.00 59.86 180 ASP A C 1
ATOM 525 O O . ASP A 1 72 ? 15.516 77.795 56.666 1.00 60.89 180 ASP A O 1
ATOM 530 N N . ASN A 1 73 ? 13.782 79.233 56.493 1.00 58.14 181 ASN A N 1
ATOM 531 C CA A ASN A 1 73 ? 12.796 78.333 57.047 0.50 58.00 181 ASN A CA 1
ATOM 532 C CA B ASN A 1 73 ? 12.773 78.358 57.029 0.50 58.28 181 ASN A CA 1
ATOM 533 C C . ASN A 1 73 ? 12.682 77.099 56.158 1.00 57.50 181 ASN A C 1
ATOM 534 O O . ASN A 1 73 ? 12.563 75.972 56.633 1.00 56.24 181 ASN A O 1
ATOM 543 N N . SER A 1 74 ? 12.725 77.297 54.860 1.00 57.22 182 SER A N 1
ATOM 544 C CA . SER A 1 74 ? 12.530 76.184 53.991 1.00 57.66 182 SER A CA 1
ATOM 545 C C . SER A 1 74 ? 13.816 75.328 54.016 1.00 56.98 182 SER A C 1
ATOM 546 O O . SER A 1 74 ? 13.735 74.129 54.083 1.00 58.14 182 SER A O 1
ATOM 549 N N . TYR A 1 75 ? 14.979 75.944 54.047 1.00 57.05 183 TYR A N 1
ATOM 550 C CA . TYR A 1 75 ? 16.269 75.245 54.141 1.00 56.43 183 TYR A CA 1
ATOM 551 C C . TYR A 1 75 ? 16.289 74.411 55.422 1.00 57.81 183 TYR A C 1
ATOM 552 O O . TYR A 1 75 ? 16.561 73.222 55.360 1.00 59.04 183 TYR A O 1
ATOM 561 N N . LYS A 1 76 ? 15.964 75.016 56.571 1.00 57.06 184 LYS A N 1
ATOM 562 C CA . LYS A 1 76 ? 15.843 74.268 57.848 1.00 56.25 184 LYS A CA 1
ATOM 563 C C . LYS A 1 76 ? 15.004 73.020 57.729 1.00 54.46 184 LYS A C 1
ATOM 564 O O . LYS A 1 76 ? 15.460 71.941 58.035 1.00 52.66 184 LYS A O 1
ATOM 570 N N . SER A 1 77 ? 13.773 73.158 57.279 1.00 54.54 185 SER A N 1
ATOM 571 C CA . SER A 1 77 ? 12.909 72.021 57.157 1.00 54.14 185 SER A CA 1
ATOM 572 C C . SER A 1 77 ? 13.557 70.953 56.228 1.00 55.66 185 SER A C 1
ATOM 573 O O . SER A 1 77 ? 13.327 69.768 56.440 1.00 55.80 185 SER A O 1
ATOM 576 N N . LEU A 1 78 ? 14.341 71.364 55.225 1.00 54.53 186 LEU A N 1
ATOM 577 C CA . LEU A 1 78 ? 14.949 70.425 54.293 1.00 56.20 186 LEU A CA 1
ATOM 578 C C . LEU A 1 78 ? 16.129 69.650 54.932 1.00 56.31 186 LEU A C 1
ATOM 579 O O . LEU A 1 78 ? 16.374 68.462 54.617 1.00 55.67 186 LEU A O 1
ATOM 584 N N . ILE A 1 79 ? 16.932 70.363 55.724 1.00 54.90 187 ILE A N 1
ATOM 585 C CA . ILE A 1 79 ? 17.902 69.738 56.576 1.00 55.51 187 ILE A CA 1
ATOM 586 C C . ILE A 1 79 ? 17.214 68.650 57.421 1.00 53.62 187 ILE A C 1
ATOM 587 O O . ILE A 1 79 ? 17.684 67.544 57.502 1.00 53.54 187 ILE A O 1
ATOM 592 N N . ALA A 1 80 ? 16.057 68.957 57.990 1.00 52.49 188 ALA A N 1
ATOM 593 C CA . ALA A 1 80 ? 15.489 68.114 59.000 1.00 51.20 188 ALA A CA 1
ATOM 594 C C . ALA A 1 80 ? 14.974 66.931 58.271 1.00 50.09 188 ALA A C 1
ATOM 595 O O . ALA A 1 80 ? 15.010 65.842 58.804 1.00 49.70 188 ALA A O 1
ATOM 597 N N . LYS A 1 81 ? 14.457 67.150 57.059 1.00 49.32 189 LYS A N 1
ATOM 598 C CA . LYS A 1 81 ? 13.968 66.033 56.235 1.00 48.20 189 LYS A CA 1
ATOM 599 C C . LYS A 1 81 ? 15.079 65.076 55.851 1.00 47.29 189 LYS A C 1
ATOM 600 O O . LYS A 1 81 ? 14.885 63.867 55.943 1.00 46.27 189 LYS A O 1
ATOM 606 N N . LEU A 1 82 ? 16.239 65.625 55.465 1.00 48.11 190 LEU A N 1
ATOM 607 C CA . LEU A 1 82 ? 17.360 64.797 55.069 1.00 50.08 190 LEU A CA 1
ATOM 608 C C . LEU A 1 82 ? 17.838 64.010 56.255 1.00 49.59 190 LEU A C 1
ATOM 609 O O . LEU A 1 82 ? 18.184 62.869 56.143 1.00 50.84 190 LEU A O 1
ATOM 614 N N . GLU A 1 83 ? 17.840 64.605 57.436 1.00 50.88 191 GLU A N 1
ATOM 615 C CA . GLU A 1 83 ? 18.301 63.903 58.639 1.00 49.19 191 GLU A CA 1
ATOM 616 C C . GLU A 1 83 ? 17.339 62.802 59.062 1.00 48.63 191 GLU A C 1
ATOM 617 O O . GLU A 1 83 ? 17.762 61.705 59.353 1.00 49.13 191 GLU A O 1
ATOM 623 N N . LEU A 1 84 ? 16.032 63.050 59.078 1.00 48.29 192 LEU A N 1
ATOM 624 C CA . LEU A 1 84 ? 15.099 61.944 59.264 1.00 47.34 192 LEU A CA 1
ATOM 625 C C . LEU A 1 84 ? 15.236 60.822 58.185 1.00 48.52 192 LEU A C 1
ATOM 626 O O . LEU A 1 84 ? 15.243 59.663 58.528 1.00 48.14 192 LEU A O 1
ATOM 631 N N . HIS A 1 85 ? 15.405 61.158 56.889 1.00 50.31 193 HIS A N 1
ATOM 632 C CA . HIS A 1 85 ? 15.486 60.112 55.872 1.00 52.10 193 HIS A CA 1
ATOM 633 C C . HIS A 1 85 ? 16.710 59.244 56.117 1.00 53.20 193 HIS A C 1
ATOM 634 O O . HIS A 1 85 ? 16.668 58.010 55.949 1.00 52.03 193 HIS A O 1
ATOM 641 N N . GLN A 1 86 ? 17.795 59.886 56.518 1.00 54.02 194 GLN A N 1
ATOM 642 C CA . GLN A 1 86 ? 19.050 59.153 56.587 1.00 56.95 194 GLN A CA 1
ATOM 643 C C . GLN A 1 86 ? 19.149 58.294 57.849 1.00 56.87 194 GLN A C 1
ATOM 644 O O . GLN A 1 86 ? 19.862 57.275 57.854 1.00 58.45 194 GLN A O 1
ATOM 650 N N . GLN A 1 87 ? 18.396 58.653 58.887 1.00 56.25 195 GLN A N 1
ATOM 651 C CA . GLN A 1 87 ? 18.243 57.757 60.026 1.00 56.58 195 GLN A CA 1
ATOM 652 C C . GLN A 1 87 ? 17.409 56.541 59.628 1.00 56.16 195 GLN A C 1
ATOM 653 O O . GLN A 1 87 ? 17.721 55.420 60.007 1.00 55.87 195 GLN A O 1
ATOM 659 N N . ALA A 1 88 ? 16.367 56.763 58.831 1.00 56.46 196 ALA A N 1
ATOM 660 C CA . ALA A 1 88 ? 15.467 55.679 58.429 1.00 56.51 196 ALA A CA 1
ATOM 661 C C . ALA A 1 88 ? 16.132 54.627 57.538 1.00 56.63 196 ALA A C 1
ATOM 662 O O . ALA A 1 88 ? 15.620 53.515 57.399 1.00 56.77 196 ALA A O 1
ATOM 664 N N . ALA A 1 89 ? 17.273 54.987 56.955 1.00 57.07 197 ALA A N 1
ATOM 665 C CA . ALA A 1 89 ? 18.007 54.133 56.023 1.00 57.33 197 ALA A CA 1
ATOM 666 C C . ALA A 1 89 ? 18.921 53.108 56.736 1.00 58.19 197 ALA A C 1
ATOM 667 O O . ALA A 1 89 ? 19.377 52.165 56.114 1.00 58.83 197 ALA A O 1
ATOM 669 N N . GLU A 1 90 ? 19.179 53.278 58.024 1.00 58.18 198 GLU A N 1
ATOM 670 C CA . GLU A 1 90 ? 19.837 52.223 58.815 1.00 59.12 198 GLU A CA 1
ATOM 671 C C . GLU A 1 90 ? 18.891 51.658 59.877 1.00 58.04 198 GLU A C 1
ATOM 672 O O . GLU A 1 90 ? 19.009 51.970 61.051 1.00 57.59 198 GLU A O 1
ATOM 678 N N . SER A 1 91 ? 17.954 50.815 59.460 1.00 57.86 199 SER A N 1
ATOM 679 C CA . SER A 1 91 ? 17.044 50.160 60.407 1.00 56.33 199 SER A CA 1
ATOM 680 C C . SER A 1 91 ? 17.537 48.771 60.912 1.00 55.92 199 SER A C 1
ATOM 681 O O . SER A 1 91 ? 18.403 48.134 60.264 1.00 56.56 199 SER A O 1
ATOM 684 N N . PRO A 1 92 ? 17.043 48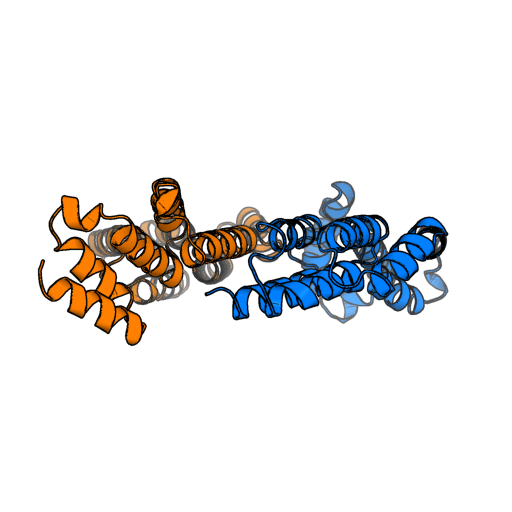.313 62.095 1.00 55.14 200 PRO A N 1
ATOM 685 C CA . PRO A 1 92 ? 17.426 46.953 62.481 1.00 54.06 200 PRO A CA 1
ATOM 686 C C . PRO A 1 92 ? 16.994 45.997 61.390 1.00 53.39 200 PRO A C 1
ATOM 687 O O . PRO A 1 92 ? 17.751 45.096 61.017 1.00 52.66 200 PRO A O 1
ATOM 691 N N . GLU A 1 93 ? 15.819 46.248 60.817 1.00 52.61 201 GLU A N 1
ATOM 692 C CA . GLU A 1 93 ? 15.322 45.405 59.754 1.00 52.69 201 GLU A CA 1
ATOM 693 C C . GLU A 1 93 ? 16.341 45.280 58.646 1.00 51.98 201 GLU A C 1
ATOM 694 O O . GLU A 1 93 ? 16.665 44.183 58.242 1.00 51.46 201 GLU A O 1
ATOM 700 N N . LEU A 1 94 ? 16.866 46.404 58.172 1.00 51.80 202 LEU A N 1
ATOM 701 C CA . LEU A 1 94 ? 17.785 46.356 57.022 1.00 53.48 202 LEU A CA 1
ATOM 702 C C . LEU A 1 94 ? 18.973 45.537 57.368 1.00 52.68 202 LEU A C 1
ATOM 703 O O . LEU A 1 94 ? 19.380 44.671 56.577 1.00 54.29 202 LEU A O 1
ATOM 708 N N . LYS A 1 95 ? 19.510 45.817 58.552 1.00 52.21 203 LYS A N 1
ATOM 709 C CA . LYS A 1 95 ? 20.605 45.072 59.163 1.00 52.37 203 LYS A CA 1
ATOM 710 C C . LYS A 1 95 ? 20.423 43.544 59.118 1.00 51.92 203 LYS A C 1
ATOM 711 O O . LYS A 1 95 ? 21.302 42.829 58.602 1.00 50.66 203 LYS A O 1
ATOM 717 N N . ARG A 1 96 ? 19.292 43.053 59.644 1.00 51.65 204 ARG A N 1
ATOM 718 C CA . ARG A 1 96 ? 19.027 41.616 59.645 1.00 52.57 204 ARG A CA 1
ATOM 719 C C . ARG A 1 96 ? 18.964 40.967 58.246 1.00 52.91 204 ARG A C 1
ATOM 720 O O . ARG A 1 96 ? 19.604 39.944 58.011 1.00 53.97 204 ARG A O 1
ATOM 728 N N . LEU A 1 97 ? 18.223 41.566 57.321 1.00 52.88 205 LEU A N 1
ATOM 729 C CA . LEU A 1 97 ? 18.141 41.063 55.956 1.00 52.52 205 LEU A CA 1
ATOM 730 C C . LEU A 1 97 ? 19.559 41.029 55.296 1.00 53.46 205 LEU A C 1
ATOM 731 O O . LEU A 1 97 ? 19.921 40.049 54.607 1.00 52.21 205 LEU A O 1
ATOM 736 N N . GLU A 1 98 ? 20.369 42.048 55.596 1.00 54.48 206 GLU A N 1
ATOM 737 C CA . GLU A 1 98 ? 21.774 42.112 55.162 1.00 55.55 206 GLU A CA 1
ATOM 738 C C . GLU A 1 98 ? 22.650 40.966 55.662 1.00 56.06 206 GLU A C 1
ATOM 739 O O . GLU A 1 98 ? 23.349 40.348 54.864 1.00 54.56 206 GLU A O 1
ATOM 745 N N . GLN A 1 99 ? 22.616 40.693 56.980 1.00 57.60 207 GLN A N 1
ATOM 746 C CA . GLN A 1 99 ? 23.375 39.573 57.571 1.00 58.57 207 GLN A CA 1
ATOM 747 C C . GLN A 1 99 ? 22.869 38.243 57.026 1.00 58.08 207 GLN A C 1
ATOM 748 O O . GLN A 1 99 ? 23.633 37.336 56.702 1.00 58.55 207 GLN A O 1
ATOM 754 N N . GLU A 1 100 ? 21.551 38.149 56.948 1.0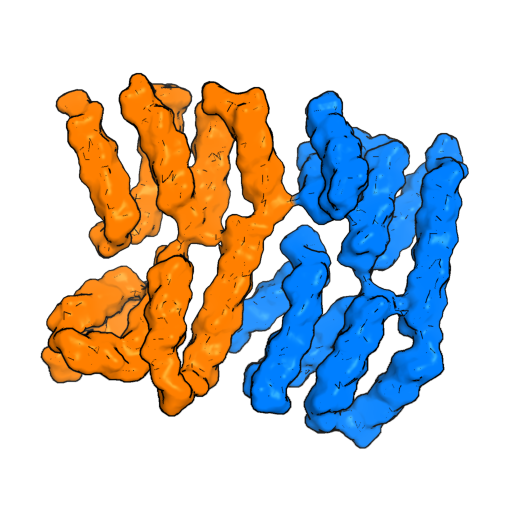0 58.14 208 GLU A N 1
ATOM 755 C CA . GLU A 1 100 ? 20.847 37.029 56.346 1.00 57.87 208 GLU A CA 1
ATOM 756 C C . GLU A 1 100 ? 21.183 36.758 54.862 1.00 57.35 208 GLU A C 1
ATOM 757 O O . GLU A 1 100 ? 21.239 35.614 54.438 1.00 57.80 208 GLU A O 1
ATOM 763 N N . LEU A 1 101 ? 21.382 37.794 54.073 1.00 56.99 209 LEU A N 1
ATOM 764 C CA . LEU A 1 101 ? 21.699 37.558 52.664 1.00 57.41 209 LEU A CA 1
ATOM 765 C C . LEU A 1 101 ? 23.135 37.168 52.463 1.00 58.34 209 LEU A C 1
ATOM 766 O O . LEU A 1 101 ? 23.457 36.418 51.529 1.00 58.93 209 LEU A O 1
ATOM 771 N N . ALA A 1 102 ? 23.999 37.690 53.335 1.00 59.44 210 ALA A N 1
ATOM 772 C CA . ALA A 1 102 ? 25.433 37.353 53.341 1.00 60.17 210 ALA A CA 1
ATOM 773 C C . ALA A 1 102 ? 25.665 35.863 53.586 1.00 60.46 210 ALA A C 1
ATOM 774 O O . ALA A 1 102 ? 26.570 35.261 52.981 1.00 60.77 210 ALA A O 1
ATOM 776 N N . ALA A 1 103 ? 24.835 35.285 54.462 1.00 60.15 211 ALA A N 1
ATOM 777 C CA . ALA A 1 103 ? 24.911 33.877 54.851 1.00 60.12 211 ALA A CA 1
ATOM 778 C C . ALA A 1 103 ? 24.090 32.981 53.932 1.00 60.29 211 ALA A C 1
ATOM 779 O O . ALA A 1 103 ? 24.240 31.757 53.965 1.00 60.96 211 ALA A O 1
ATOM 781 N N . ASN A 1 104 ? 23.225 33.601 53.134 1.00 60.02 212 ASN A N 1
ATOM 782 C CA . ASN A 1 104 ? 22.457 32.929 52.078 1.00 60.29 212 ASN A CA 1
ATOM 783 C C . ASN A 1 104 ? 22.630 33.589 50.723 1.00 59.61 212 ASN A C 1
ATOM 784 O O . ASN A 1 104 ? 21.635 33.977 50.101 1.00 59.31 212 ASN A O 1
ATOM 789 N N . PRO A 1 105 ? 23.883 33.699 50.257 1.00 59.10 213 PRO A N 1
ATOM 790 C CA . PRO A 1 105 ? 24.130 34.482 49.077 1.00 59.23 213 PRO A CA 1
ATOM 791 C C . PRO A 1 105 ? 23.382 34.033 47.829 1.00 59.20 213 PRO A C 1
ATOM 792 O O . PRO A 1 105 ? 23.200 34.834 46.909 1.00 60.33 213 PRO A O 1
ATOM 796 N N . ASP A 1 106 ? 22.965 32.775 47.754 1.00 59.32 214 ASP A N 1
ATOM 797 C CA . ASP A 1 106 ? 22.336 32.321 46.503 1.00 59.44 214 ASP A CA 1
ATOM 798 C C . ASP A 1 106 ? 20.812 32.483 46.489 1.00 58.45 214 ASP A C 1
ATOM 799 O O . ASP A 1 106 ? 20.219 32.510 45.401 1.00 58.33 214 ASP A O 1
ATOM 804 N N . ASN A 1 107 ? 20.212 32.628 47.678 1.00 56.18 215 ASN A N 1
ATOM 805 C CA . ASN A 1 107 ? 18.770 32.857 47.842 1.00 55.48 215 ASN A CA 1
ATOM 806 C C . ASN A 1 107 ? 18.319 34.126 47.149 1.00 55.48 215 ASN A C 1
ATOM 807 O O . ASN A 1 107 ? 18.339 35.198 47.742 1.00 56.06 215 ASN A O 1
ATOM 812 N N . PHE A 1 108 ? 17.901 33.995 45.887 1.00 56.20 216 PHE A N 1
ATOM 813 C CA . PHE A 1 108 ? 17.572 35.141 45.021 1.00 54.73 216 PHE A CA 1
ATOM 814 C C . PHE A 1 108 ? 16.352 35.875 45.521 1.00 54.45 216 PHE A C 1
ATOM 815 O O . PHE A 1 108 ? 16.267 37.067 45.379 1.00 54.75 216 PHE A O 1
ATOM 823 N N . GLU A 1 109 ? 15.407 35.147 46.093 1.00 54.13 217 GLU A N 1
ATOM 824 C CA . GLU A 1 109 ? 14.177 35.732 46.602 1.00 54.54 217 GLU A CA 1
ATOM 825 C C . GLU A 1 109 ? 14.402 36.695 47.826 1.00 54.97 217 GLU A C 1
ATOM 826 O O . GLU A 1 109 ? 13.616 37.629 48.068 1.00 54.26 217 GLU A O 1
ATOM 832 N N . LEU A 1 110 ? 15.454 36.441 48.598 1.00 55.27 218 LEU A N 1
ATOM 833 C CA . LEU A 1 110 ? 15.847 37.331 49.704 1.00 55.48 218 LEU A CA 1
ATOM 834 C C . LEU A 1 110 ? 16.469 38.601 49.160 1.00 54.52 218 LEU A C 1
ATOM 835 O O . LEU A 1 110 ? 16.377 39.666 49.770 1.00 54.54 218 LEU A O 1
ATOM 840 N N . ALA A 1 111 ? 17.107 38.460 48.016 1.00 53.82 219 ALA A N 1
ATOM 841 C CA . ALA A 1 111 ? 17.796 39.567 47.399 1.00 54.42 219 ALA A CA 1
ATOM 842 C C . ALA A 1 111 ? 16.785 40.545 46.863 1.00 54.17 219 ALA A C 1
ATOM 843 O O . ALA A 1 111 ? 16.895 41.743 47.134 1.00 54.69 219 ALA A O 1
ATOM 845 N N . CYS A 1 112 ? 15.756 40.029 46.192 1.00 54.74 220 CYS A N 1
ATOM 846 C CA . CYS A 1 112 ? 14.625 40.833 45.726 1.00 54.67 220 CYS A CA 1
ATOM 847 C C . CYS A 1 112 ? 13.993 41.623 46.849 1.00 53.79 220 CYS A C 1
ATOM 848 O O . CYS A 1 112 ? 13.735 42.805 46.698 1.00 55.51 220 CYS A O 1
ATOM 851 N N . GLU A 1 113 ? 13.755 40.977 47.983 1.00 53.13 221 GLU A N 1
ATOM 852 C CA . GLU A 1 113 ? 13.154 41.624 49.205 1.00 51.46 221 GLU A CA 1
ATOM 853 C C . GLU A 1 113 ? 14.151 42.668 49.824 1.00 50.50 221 GLU A C 1
ATOM 854 O O . GLU A 1 113 ? 13.789 43.796 50.133 1.00 48.60 221 GLU A O 1
ATOM 860 N N . LEU A 1 114 ? 15.409 42.279 50.007 1.00 48.72 222 LEU A N 1
ATOM 861 C CA . LEU A 1 114 ? 16.406 43.265 50.460 1.00 50.19 222 LEU A CA 1
ATOM 862 C C . LEU A 1 114 ? 16.324 44.544 49.556 1.00 51.63 222 LEU A C 1
ATOM 863 O O . LEU A 1 114 ? 16.092 45.691 50.045 1.00 52.73 222 LEU A O 1
ATOM 868 N N . ALA A 1 115 ? 16.369 44.326 48.235 1.00 52.07 223 ALA A N 1
ATOM 869 C CA . ALA A 1 115 ? 16.365 45.393 47.280 1.00 51.77 223 ALA A CA 1
ATOM 870 C C . ALA A 1 115 ? 15.150 46.273 47.390 1.00 53.68 223 ALA A C 1
ATOM 871 O O . ALA A 1 115 ? 15.319 47.487 47.325 1.00 56.30 223 ALA A O 1
ATOM 873 N N . VAL A 1 116 ? 13.952 45.690 47.602 1.00 53.75 224 VAL A N 1
ATOM 874 C CA . VAL A 1 116 ? 12.694 46.405 47.740 1.00 53.22 224 VAL A CA 1
ATOM 875 C C . VAL A 1 116 ? 12.642 47.207 49.035 1.00 54.10 224 VAL A C 1
ATOM 876 O O . VAL A 1 116 ? 11.964 48.239 49.113 1.00 53.66 224 VAL A O 1
ATOM 880 N N . GLN A 1 117 ? 13.328 46.709 50.068 1.00 54.69 225 GLN A N 1
ATOM 881 C CA . GLN A 1 117 ? 13.500 47.449 51.318 1.00 54.11 225 GLN A CA 1
ATOM 882 C C . GLN A 1 117 ? 14.580 48.541 51.145 1.00 54.10 225 GLN A C 1
ATOM 883 O O . GLN A 1 117 ? 14.454 49.652 51.713 1.00 53.82 225 GLN A O 1
ATOM 889 N N . TYR A 1 118 ? 15.604 48.256 50.343 1.00 52.30 226 TYR A N 1
ATOM 890 C CA . TYR A 1 118 ? 16.608 49.270 50.123 1.00 53.34 226 TYR A CA 1
ATOM 891 C C . TYR A 1 118 ? 15.915 50.432 49.453 1.00 54.05 226 TYR A C 1
ATOM 892 O O . TYR A 1 118 ? 16.083 51.595 49.808 1.00 54.97 226 TYR A O 1
ATOM 901 N N . ASN A 1 119 ? 15.112 50.102 48.468 1.00 55.72 227 ASN A N 1
ATOM 902 C CA . ASN A 1 119 ? 14.455 51.106 47.675 1.00 55.95 227 ASN A CA 1
ATOM 903 C C . ASN A 1 119 ? 13.498 51.928 48.513 1.00 56.29 227 ASN A C 1
ATOM 904 O O . ASN A 1 119 ? 13.314 53.134 48.277 1.00 56.96 227 ASN A O 1
ATOM 909 N N . GLN A 1 120 ? 12.898 51.293 49.516 1.00 56.11 228 GLN A N 1
ATOM 910 C CA . GLN A 1 120 ? 11.880 51.974 50.266 1.00 55.19 228 GLN A CA 1
ATOM 911 C C . GLN A 1 120 ? 12.455 53.094 51.098 1.00 53.80 228 GLN A C 1
ATOM 912 O O . GLN A 1 120 ? 11.730 53.983 51.483 1.00 54.40 228 GLN A O 1
ATOM 918 N N . VAL A 1 121 ? 13.762 53.045 51.366 1.00 52.81 229 VAL A N 1
ATOM 919 C CA . VAL A 1 121 ? 14.441 54.098 52.152 1.00 50.43 229 VAL A CA 1
ATOM 920 C C . VAL A 1 121 ? 15.464 54.918 51.301 1.00 49.83 229 VAL A C 1
ATOM 921 O O . VAL A 1 121 ? 16.309 55.647 51.857 1.00 48.80 229 VAL A O 1
ATOM 925 N N . GLY A 1 122 ? 15.395 54.803 49.967 1.00 47.96 230 GLY A N 1
ATOM 926 C CA . GLY A 1 122 ? 16.239 55.627 49.113 1.00 48.28 230 GLY A CA 1
ATOM 927 C C . GLY A 1 122 ? 17.644 55.082 49.040 1.00 50.18 230 GLY A C 1
ATOM 928 O O . GLY A 1 122 ? 18.543 55.779 48.599 1.00 51.68 230 GLY A O 1
ATOM 929 N N . ARG A 1 123 ? 17.848 53.830 49.455 1.00 50.28 231 ARG A N 1
ATOM 930 C CA . ARG A 1 123 ? 19.143 53.163 49.258 1.00 52.48 231 ARG A CA 1
ATOM 931 C C . ARG A 1 123 ? 19.169 52.456 47.880 1.00 53.56 231 ARG A C 1
ATOM 932 O O . ARG A 1 123 ? 19.435 51.253 47.786 1.00 54.10 231 ARG A O 1
ATOM 940 N N . ASP A 1 124 ? 18.896 53.233 46.816 1.00 54.33 232 ASP A N 1
ATOM 941 C CA . ASP A 1 124 ? 18.624 52.669 45.500 1.00 55.32 232 ASP A CA 1
ATOM 942 C C . ASP A 1 124 ? 19.844 52.277 44.774 1.00 54.63 232 ASP A C 1
ATOM 943 O O . ASP A 1 124 ? 19.770 51.376 43.991 1.00 55.83 232 ASP A O 1
ATOM 948 N N . GLU A 1 125 ? 20.953 52.945 45.010 1.00 54.98 233 GLU A N 1
ATOM 949 C CA . GLU A 1 125 ? 22.226 52.531 44.409 1.00 56.19 233 GLU A CA 1
ATOM 950 C C . GLU A 1 125 ? 22.538 51.110 44.822 1.00 55.21 233 GLU A C 1
ATOM 951 O O . GLU A 1 125 ? 22.708 50.251 43.963 1.00 57.29 233 GLU A O 1
ATOM 957 N N . GLU A 1 126 ? 22.581 50.850 46.127 1.00 55.15 234 GLU A N 1
ATOM 958 C CA . GLU A 1 126 ? 22.712 49.485 46.682 1.00 54.34 234 GLU A CA 1
ATOM 959 C C . GLU A 1 126 ? 21.638 48.469 46.248 1.00 54.16 234 GLU A C 1
ATOM 960 O O . GLU A 1 126 ? 22.001 47.340 45.977 1.00 54.53 234 GLU A O 1
ATOM 966 N N . ALA A 1 127 ? 20.338 48.828 46.297 1.00 53.33 235 ALA A N 1
ATOM 967 C CA . ALA A 1 127 ? 19.264 48.025 45.728 1.00 53.11 235 ALA A CA 1
ATOM 968 C C . ALA A 1 127 ? 19.637 47.527 44.294 1.00 54.89 235 ALA A C 1
ATOM 969 O O . ALA A 1 127 ? 19.629 46.337 44.026 1.00 57.11 235 ALA A O 1
ATOM 971 N N . LEU A 1 128 ? 19.951 48.444 43.382 1.00 54.68 236 LEU A N 1
ATOM 972 C CA . LEU A 1 128 ? 20.177 48.109 41.987 1.00 54.03 236 LEU A CA 1
ATOM 973 C C . LEU A 1 128 ? 21.506 47.410 41.844 1.00 54.28 236 LEU A C 1
ATOM 974 O O . LEU A 1 128 ? 21.692 46.624 40.908 1.00 53.72 236 LEU A O 1
ATOM 979 N N . GLU A 1 129 ? 22.470 47.695 42.716 1.00 53.79 237 GLU A N 1
ATOM 980 C CA . GLU A 1 129 ? 23.801 47.011 42.546 1.00 53.14 237 GLU A CA 1
ATOM 981 C C . GLU A 1 129 ? 23.614 45.572 43.042 1.00 53.55 237 GLU A C 1
ATOM 982 O O . GLU A 1 129 ? 24.034 44.617 42.407 1.00 51.38 237 GLU A O 1
ATOM 988 N N . LEU A 1 130 ? 22.913 45.403 44.169 1.00 54.31 238 LEU A N 1
ATOM 989 C CA . LEU A 1 130 ? 22.560 44.050 44.603 1.00 55.14 238 LEU A CA 1
ATOM 990 C C . LEU A 1 130 ? 22.042 43.198 43.423 1.00 54.86 238 LEU A C 1
ATOM 991 O O . LEU A 1 130 ? 22.582 42.128 43.121 1.00 55.11 238 LEU A O 1
ATOM 996 N N . LEU A 1 131 ? 21.001 43.687 42.763 1.00 53.94 239 LEU A N 1
ATOM 997 C CA . LEU A 1 131 ? 20.329 42.948 41.696 1.00 53.36 239 LEU A CA 1
ATOM 998 C C . LEU A 1 131 ? 21.245 42.783 40.481 1.00 53.59 239 LEU A C 1
ATOM 999 O O . LEU A 1 131 ? 21.246 41.732 39.817 1.00 54.16 239 LEU A O 1
ATOM 1004 N N . TRP A 1 132 ? 22.019 43.824 40.186 1.00 53.18 240 TRP A N 1
ATOM 1005 C CA . TRP A 1 132 ? 22.818 43.889 39.004 1.00 52.36 240 TRP A CA 1
ATOM 1006 C C . TRP A 1 132 ? 23.784 42.725 39.085 1.00 54.02 240 TRP A C 1
ATOM 1007 O O . TRP A 1 132 ? 24.084 42.091 38.090 1.00 54.79 240 TRP A O 1
ATOM 1018 N N . ASN A 1 133 ? 24.287 42.471 40.293 1.00 55.87 241 ASN A N 1
ATOM 1019 C CA . ASN A 1 133 ? 25.278 41.423 40.543 1.00 56.68 241 ASN A CA 1
ATOM 1020 C C . ASN A 1 133 ? 24.740 40.011 40.239 1.00 56.06 241 ASN A C 1
ATOM 1021 O O . ASN A 1 133 ? 25.491 39.110 39.921 1.00 54.32 241 ASN A O 1
ATOM 1026 N N . ILE A 1 134 ? 23.419 39.838 40.326 1.00 56.01 242 ILE A N 1
ATOM 1027 C CA . ILE A 1 134 ? 22.779 38.566 39.992 1.00 54.75 242 ILE A CA 1
ATOM 1028 C C . ILE A 1 134 ? 22.532 38.511 38.463 1.00 55.34 242 ILE A C 1
ATOM 1029 O O . ILE A 1 134 ? 22.831 37.525 37.800 1.00 56.85 242 ILE A O 1
ATOM 1034 N N . LEU A 1 135 ? 22.040 39.614 37.903 1.00 55.09 243 LEU A N 1
ATOM 1035 C CA . LEU A 1 135 ? 21.564 39.666 36.524 1.00 53.30 243 LEU A CA 1
ATOM 1036 C C . LEU A 1 135 ? 22.630 39.496 35.491 1.00 52.87 243 LEU A C 1
ATOM 1037 O O . LEU A 1 135 ? 22.379 38.949 34.409 1.00 51.77 243 LEU A O 1
ATOM 1042 N N . LYS A 1 136 ? 23.816 39.992 35.783 1.00 54.91 244 LYS A N 1
ATOM 1043 C CA . LYS A 1 136 ? 24.920 39.841 34.836 1.00 55.59 244 LYS A CA 1
ATOM 1044 C C . LYS A 1 136 ? 25.575 38.455 34.876 1.00 57.08 244 LYS A C 1
ATOM 1045 O O . LYS A 1 136 ? 26.550 38.172 34.136 1.00 56.48 244 LYS A O 1
ATOM 1051 N N . VAL A 1 137 ? 25.064 37.598 35.762 1.00 58.65 245 VAL A N 1
ATOM 1052 C CA . VAL A 1 137 ? 25.394 36.178 35.739 1.00 59.17 245 VAL A CA 1
ATOM 1053 C C . VAL A 1 137 ? 24.238 35.438 35.117 1.00 58.05 245 VAL A C 1
ATOM 1054 O O . VAL A 1 137 ? 24.476 34.519 34.369 1.00 57.93 245 VAL A O 1
ATOM 1058 N N . ASN A 1 138 ? 23.001 35.846 35.440 1.00 56.86 246 ASN A N 1
ATOM 1059 C CA . ASN A 1 138 ? 21.776 35.108 35.109 1.00 55.45 246 ASN A CA 1
ATOM 1060 C C . ASN A 1 138 ? 20.609 36.095 34.964 1.00 54.43 246 ASN A C 1
ATOM 1061 O O . ASN A 1 138 ? 19.861 36.336 35.958 1.00 54.38 246 ASN A O 1
ATOM 1066 N N . LEU A 1 139 ? 20.362 36.584 33.750 1.00 53.18 247 LEU A N 1
ATOM 1067 C CA . LEU A 1 139 ? 19.152 37.431 33.478 1.00 52.70 247 LEU A CA 1
ATOM 1068 C C . LEU A 1 139 ? 17.819 36.820 33.869 1.00 52.33 247 LEU A C 1
ATOM 1069 O O . LEU A 1 139 ? 16.812 37.547 34.057 1.00 52.37 247 LEU A O 1
ATOM 1074 N N . GLY A 1 140 ? 17.776 35.493 33.937 1.00 52.15 248 GLY A N 1
ATOM 1075 C CA . GLY A 1 140 ? 16.545 34.758 34.302 1.00 51.59 248 GLY A CA 1
ATOM 1076 C C . GLY A 1 140 ? 16.383 34.587 35.792 1.00 52.13 248 GLY A C 1
ATOM 1077 O O . GLY A 1 140 ? 15.364 34.030 36.258 1.00 53.04 248 GLY A O 1
ATOM 1078 N N . ALA A 1 141 ? 17.348 35.103 36.558 1.00 51.20 249 ALA A N 1
ATOM 1079 C CA . ALA A 1 141 ? 17.481 34.715 37.953 1.00 50.83 249 ALA A CA 1
ATOM 1080 C C . ALA A 1 141 ? 16.121 34.683 38.560 1.00 51.01 249 ALA A C 1
ATOM 1081 O O . ALA A 1 141 ? 15.393 35.649 38.439 1.00 51.60 249 ALA A O 1
ATOM 1083 N N . GLN A 1 142 ? 15.787 33.602 39.245 1.00 52.43 250 GLN A N 1
ATOM 1084 C CA . GLN A 1 142 ? 14.557 33.572 40.036 1.00 53.67 250 GLN A CA 1
ATOM 1085 C C . GLN A 1 142 ? 13.283 33.668 39.188 1.00 54.52 250 GLN A C 1
ATOM 1086 O O . GLN A 1 142 ? 12.230 34.160 39.618 1.00 56.21 250 GLN A O 1
ATOM 1092 N N . ASP A 1 143 ? 13.341 33.050 38.020 1.00 55.59 251 ASP A N 1
ATOM 1093 C CA . ASP A 1 143 ? 12.181 32.987 37.144 1.00 56.22 251 ASP A CA 1
ATOM 1094 C C . ASP A 1 143 ? 11.864 34.392 36.646 1.00 56.10 251 ASP A C 1
ATOM 1095 O O . ASP A 1 143 ? 10.696 34.810 36.539 1.00 56.02 251 ASP A O 1
ATOM 1100 N N . GLY A 1 144 ? 12.929 35.106 36.325 1.00 56.25 252 GLY A N 1
ATOM 1101 C CA . GLY A 1 144 ? 12.822 36.503 35.979 1.00 57.07 252 GLY A CA 1
ATOM 1102 C C . GLY A 1 144 ? 12.264 37.477 36.997 1.00 57.33 252 GLY A C 1
ATOM 1103 O O . GLY A 1 144 ? 12.003 38.617 36.632 1.00 57.86 252 GLY A O 1
ATOM 1104 N N . GLU A 1 145 ? 12.110 37.049 38.261 1.00 57.12 253 GLU A N 1
ATOM 1105 C CA . GLU A 1 145 ? 11.702 37.927 39.359 1.00 57.04 253 GLU A CA 1
ATOM 1106 C C . GLU A 1 145 ? 12.787 38.947 39.784 1.00 56.76 253 GLU A C 1
ATOM 1107 O O . GLU A 1 145 ? 12.464 39.975 40.337 1.00 58.12 253 GLU A O 1
ATOM 1113 N N . VAL A 1 146 ? 14.057 38.679 39.517 1.00 54.49 254 VAL A N 1
ATOM 1114 C CA . VAL A 1 146 ? 15.111 39.607 39.792 1.00 53.48 254 VAL A CA 1
ATOM 1115 C C . VAL A 1 146 ? 15.228 40.734 38.770 1.00 54.19 254 VAL A C 1
ATOM 1116 O O . VAL A 1 146 ? 15.385 41.881 39.156 1.00 54.76 254 VAL A O 1
ATOM 1120 N N . LYS A 1 147 ? 15.212 40.412 37.469 1.00 53.36 255 LYS A N 1
ATOM 1121 C CA . LYS A 1 147 ? 15.088 41.437 36.474 1.00 52.45 255 LYS A CA 1
ATOM 1122 C C . LYS A 1 147 ? 13.861 42.335 36.672 1.00 52.21 255 LYS A C 1
ATOM 1123 O O . LYS A 1 147 ? 13.956 43.514 36.463 1.00 52.51 255 LYS A O 1
ATOM 1129 N N . LYS A 1 148 ? 12.732 41.788 37.087 1.00 51.50 256 LYS A N 1
ATOM 1130 C CA . LYS A 1 148 ? 11.542 42.591 37.282 1.00 52.29 256 LYS A CA 1
ATOM 1131 C C . LYS A 1 148 ? 11.650 43.559 38.468 1.00 53.18 256 LYS A C 1
ATOM 1132 O O . LYS A 1 148 ? 11.176 44.726 38.439 1.00 54.17 256 LYS A O 1
ATOM 1138 N N . THR A 1 149 ? 12.209 43.076 39.559 1.00 53.20 257 THR A N 1
ATOM 1139 C CA . THR A 1 149 ? 12.306 43.987 40.673 1.00 53.42 257 THR A CA 1
ATOM 1140 C C . THR A 1 149 ? 13.374 45.019 40.392 1.00 51.40 257 THR A C 1
ATOM 1141 O O . THR A 1 149 ? 13.183 46.147 40.716 1.00 50.97 257 THR A O 1
ATOM 1145 N N . PHE A 1 150 ? 14.435 44.664 39.693 1.00 50.80 258 PHE A N 1
ATOM 1146 C CA . PHE A 1 150 ? 15.333 45.682 39.111 1.00 50.86 258 PHE A CA 1
ATOM 1147 C C . PHE A 1 150 ? 14.544 46.710 38.258 1.00 51.21 258 PHE A C 1
ATOM 1148 O O . PHE A 1 150 ? 14.687 47.921 38.445 1.00 50.25 258 PHE A O 1
ATOM 1164 N N . ASP A 1 152 ? 11.162 47.412 38.184 1.00 54.98 260 ASP A N 1
ATOM 1165 C CA . ASP A 1 152 ? 10.209 48.238 38.943 1.00 56.37 260 ASP A CA 1
ATOM 1166 C C . ASP A 1 152 ? 11.004 49.330 39.707 1.00 56.00 260 ASP A C 1
ATOM 1167 O O . ASP A 1 152 ? 10.569 50.464 39.796 1.00 55.75 260 ASP A O 1
ATOM 1172 N N . ILE A 1 153 ? 12.193 48.994 40.214 1.00 56.07 261 ILE A N 1
ATOM 1173 C CA . ILE A 1 153 ? 13.014 50.005 40.921 1.00 55.51 261 ILE A CA 1
ATOM 1174 C C . ILE A 1 153 ? 13.368 51.148 39.944 1.00 54.80 261 ILE A C 1
ATOM 1175 O O . ILE A 1 153 ? 13.246 52.312 40.282 1.00 55.22 261 ILE A O 1
ATOM 1180 N N . LEU A 1 154 ? 13.724 50.816 38.718 1.00 54.56 262 LEU A N 1
ATOM 1181 C CA . LEU A 1 154 ? 14.160 51.836 37.740 1.00 55.39 262 LEU A CA 1
ATOM 1182 C C . LEU A 1 154 ? 13.030 52.778 37.365 1.00 55.64 262 LEU A C 1
ATOM 1183 O O . LEU A 1 154 ? 13.214 54.001 37.300 1.00 54.43 262 LEU A O 1
ATOM 1188 N N . SER A 1 155 ? 11.867 52.190 37.079 1.00 57.18 263 SER A N 1
ATOM 1189 C CA . SER A 1 155 ? 10.752 52.971 36.650 1.00 58.55 263 SER A CA 1
ATOM 1190 C C . SER A 1 155 ? 10.254 53.755 37.840 1.00 59.31 263 SER A C 1
ATOM 1191 O O . SER A 1 155 ? 9.909 54.942 37.718 1.00 60.53 263 SER A O 1
ATOM 1194 N N . ALA A 1 156 ? 10.225 53.128 39.007 1.00 60.55 264 ALA A N 1
ATOM 1195 C CA . ALA A 1 156 ? 9.859 53.898 40.230 1.00 61.21 264 ALA A CA 1
ATOM 1196 C C . ALA A 1 156 ? 10.690 55.181 40.319 1.00 60.68 264 ALA A C 1
ATOM 1197 O O . ALA A 1 156 ? 10.129 56.263 40.459 1.00 60.50 264 ALA A O 1
ATOM 1199 N N . LEU A 1 157 ? 12.008 55.036 40.193 1.00 59.60 265 LEU A N 1
ATOM 1200 C CA . LEU A 1 157 ? 12.955 56.155 40.185 1.00 59.70 265 LEU A CA 1
ATOM 1201 C C . LEU A 1 157 ? 12.711 57.327 39.244 1.00 59.65 265 LEU A C 1
ATOM 1202 O O . LEU A 1 157 ? 12.776 58.465 39.700 1.00 58.81 265 LEU A O 1
ATOM 1207 N N . GLY A 1 158 ? 12.477 57.068 37.950 1.00 60.04 266 GLY A N 1
ATOM 1208 C CA . GLY A 1 158 ? 12.236 58.143 36.960 1.00 60.34 266 GLY A CA 1
ATOM 1209 C C . GLY A 1 158 ? 13.373 58.317 35.957 1.00 60.95 266 GLY A C 1
ATOM 1210 O O . GLY A 1 158 ? 14.452 57.684 36.098 1.00 60.93 266 GLY A O 1
ATOM 1211 N N . GLN A 1 159 ? 13.150 59.179 34.957 1.00 60.87 267 GLN A N 1
ATOM 1212 C CA . GLN A 1 159 ? 14.100 59.385 33.815 1.00 60.56 267 GLN A CA 1
ATOM 1213 C C . GLN A 1 159 ? 15.288 60.354 34.067 1.00 61.14 267 GLN A C 1
ATOM 1214 O O . GLN A 1 159 ? 16.356 60.205 33.441 1.00 61.96 267 GLN A O 1
ATOM 1220 N N . GLY A 1 160 ? 15.086 61.344 34.952 1.00 60.78 268 GLY A N 1
ATOM 1221 C CA . GLY A 1 160 ? 16.150 62.274 35.354 1.00 60.11 268 GLY A CA 1
ATOM 1222 C C . GLY A 1 160 ? 17.238 61.671 36.237 1.00 59.89 268 GLY A C 1
ATOM 1223 O O . GLY A 1 160 ? 18.375 62.156 36.236 1.00 59.75 268 GLY A O 1
ATOM 1224 N N . ASN A 1 161 ? 16.882 60.595 36.953 1.00 58.84 269 ASN A N 1
ATOM 1225 C CA . ASN A 1 161 ? 17.680 60.004 38.025 1.00 58.08 269 ASN A CA 1
ATOM 1226 C C . ASN A 1 161 ? 18.972 59.388 37.513 1.00 57.87 269 ASN A C 1
ATOM 1227 O O . ASN A 1 161 ? 18.955 58.527 36.629 1.00 57.96 269 ASN A O 1
ATOM 1232 N N . ALA A 1 162 ? 20.101 59.842 38.051 1.00 57.74 270 ALA A N 1
ATOM 1233 C CA . ALA A 1 162 ? 21.390 59.465 37.460 1.00 57.99 270 ALA A CA 1
ATOM 1234 C C . ALA A 1 162 ? 21.769 58.043 37.829 1.00 57.11 270 ALA A C 1
ATOM 1235 O O . ALA A 1 162 ? 22.472 57.389 37.091 1.00 58.38 270 ALA A O 1
ATOM 1237 N N . ILE A 1 163 ? 21.281 57.561 38.962 1.00 57.55 271 ILE A N 1
ATOM 1238 C CA . ILE A 1 163 ? 21.526 56.165 39.393 1.00 56.53 271 ILE A CA 1
ATOM 1239 C C . ILE A 1 163 ? 20.636 55.276 38.507 1.00 54.60 271 ILE A C 1
ATOM 1240 O O . ILE A 1 163 ? 21.128 54.348 37.897 1.00 53.67 271 ILE A O 1
ATOM 1245 N N . ALA A 1 164 ? 19.340 55.598 38.422 1.00 53.23 272 ALA A N 1
ATOM 1246 C CA . ALA A 1 164 ? 18.429 54.916 37.512 1.00 51.70 272 ALA A CA 1
ATOM 1247 C C . ALA A 1 164 ? 19.042 54.883 36.103 1.00 51.93 272 ALA A C 1
ATOM 1248 O O . ALA A 1 164 ? 19.139 53.831 35.519 1.00 51.35 272 ALA A O 1
ATOM 1250 N N . SER A 1 165 ? 19.490 56.018 35.572 1.00 52.26 273 SER A N 1
ATOM 1251 C CA . SER A 1 165 ? 20.095 56.028 34.247 1.00 52.83 273 SER A CA 1
ATOM 1252 C C . SER A 1 165 ? 21.364 55.176 34.094 1.00 53.50 273 SER A C 1
ATOM 1253 O O . SER A 1 165 ? 21.623 54.638 33.017 1.00 52.66 273 SER A O 1
ATOM 1256 N N . LYS A 1 166 ? 22.170 55.036 35.138 1.00 53.50 274 LYS A N 1
ATOM 1257 C CA . LYS A 1 166 ? 23.376 54.229 34.950 1.00 55.55 274 LYS A CA 1
ATOM 1258 C C . LYS A 1 166 ? 23.060 52.726 34.877 1.00 55.56 274 LYS A C 1
ATOM 1259 O O . LYS A 1 166 ? 23.613 52.001 34.097 1.00 56.74 274 LYS A O 1
ATOM 1265 N N . TYR A 1 167 ? 22.126 52.280 35.688 1.00 57.98 275 TYR A N 1
ATOM 1266 C CA . TYR A 1 167 ? 21.677 50.899 35.674 1.00 57.59 275 TYR A CA 1
ATOM 1267 C C . TYR A 1 167 ? 20.780 50.527 34.514 1.00 56.63 275 TYR A C 1
ATOM 1268 O O . TYR A 1 167 ? 20.889 49.404 34.025 1.00 57.57 275 TYR A O 1
ATOM 1277 N N . ARG A 1 168 ? 19.933 51.439 34.048 1.00 54.94 276 ARG A N 1
ATOM 1278 C CA . ARG A 1 168 ? 19.250 51.228 32.765 1.00 55.02 276 ARG A CA 1
ATOM 1279 C C . ARG A 1 168 ? 20.242 50.883 31.660 1.00 55.33 276 ARG A C 1
ATOM 1280 O O . ARG A 1 168 ? 20.017 49.942 30.905 1.00 56.25 276 ARG A O 1
ATOM 1288 N N . ARG A 1 169 ? 21.303 51.695 31.535 1.00 54.85 277 ARG A N 1
ATOM 1289 C CA . ARG A 1 169 ? 22.337 51.501 30.525 1.00 55.40 277 ARG A CA 1
ATOM 1290 C C . ARG A 1 169 ? 23.048 50.191 30.756 1.00 54.35 277 ARG A C 1
ATOM 1291 O O . ARG A 1 169 ? 23.338 49.458 29.806 1.00 55.97 277 ARG A O 1
ATOM 1299 N N . GLN A 1 170 ? 23.374 49.917 32.016 1.00 52.84 278 GLN A N 1
ATOM 1300 C CA . GLN A 1 170 ? 23.975 48.666 32.382 1.00 51.68 278 GLN A CA 1
ATOM 1301 C C . GLN A 1 170 ? 23.169 47.509 31.866 1.00 51.68 278 GLN A C 1
ATOM 1302 O O . GLN A 1 170 ? 23.620 46.794 30.959 1.00 52.14 278 GLN A O 1
ATOM 1308 N N . LEU A 1 171 ? 21.950 47.370 32.386 1.00 51.24 279 LEU A N 1
ATOM 1309 C CA . LEU A 1 171 ? 21.023 46.320 31.978 1.00 49.19 279 LEU A CA 1
ATOM 1310 C C . LEU A 1 171 ? 20.847 46.260 30.470 1.00 48.02 279 LEU A C 1
ATOM 1311 O O . LEU A 1 171 ? 20.898 45.206 29.880 1.00 49.11 279 LEU A O 1
ATOM 1316 N N . TYR A 1 172 ? 20.670 47.393 29.825 1.00 46.77 280 TYR A N 1
ATOM 1317 C CA . TYR A 1 172 ? 20.423 47.379 28.392 1.00 45.29 280 TYR A CA 1
ATOM 1318 C C . TYR A 1 172 ? 21.589 46.744 27.677 1.00 46.32 280 TYR A C 1
ATOM 1319 O O . TYR A 1 172 ? 21.380 46.091 26.629 1.00 43.99 280 TYR A O 1
ATOM 1328 N N . SER A 1 173 ? 22.827 46.990 28.173 1.00 46.82 281 SER A N 1
ATOM 1329 C CA . SER A 1 173 ? 24.077 46.595 27.403 1.00 45.64 281 SER A CA 1
ATOM 1330 C C . SER A 1 173 ? 24.293 45.085 27.352 1.00 48.08 281 SER A C 1
ATOM 1331 O O . SER A 1 173 ? 25.056 44.595 26.520 1.00 49.21 281 SER A O 1
ATOM 1334 N N . ILE A 1 174 ? 23.600 44.365 28.242 1.00 49.31 282 ILE A N 1
ATOM 1335 C CA . ILE A 1 174 ? 23.747 42.936 28.402 1.00 49.26 282 ILE A CA 1
ATOM 1336 C C . ILE A 1 174 ? 22.465 42.174 27.999 1.00 50.53 282 ILE A C 1
ATOM 1337 O O . ILE A 1 174 ? 22.483 40.980 27.945 1.00 50.39 282 ILE A O 1
ATOM 1342 N N . LEU A 1 175 ? 21.377 42.866 27.688 1.00 52.43 283 LEU A N 1
ATOM 1343 C CA . LEU A 1 175 ? 20.202 42.238 27.033 1.00 54.79 283 LEU A CA 1
ATOM 1344 C C . LEU A 1 175 ? 20.622 41.508 25.725 1.00 56.64 283 LEU A C 1
ATOM 1345 O O . LEU A 1 175 ? 21.420 42.048 24.939 1.00 56.39 283 LEU A O 1
ATOM 1350 N N . TYR A 1 176 ? 20.100 40.288 25.515 1.00 59.20 284 TYR A N 1
ATOM 1351 C CA A TYR A 1 176 ? 20.561 39.359 24.439 0.50 60.30 284 TYR A CA 1
ATOM 1352 C CA B TYR A 1 176 ? 20.644 39.396 24.464 0.50 60.41 284 TYR A CA 1
ATOM 1353 C C . TYR A 1 176 ? 20.721 40.025 23.074 1.00 61.26 284 TYR A C 1
ATOM 1354 O O . TYR A 1 176 ? 19.763 40.602 22.551 1.00 62.34 284 TYR A O 1
ATOM 1371 N N . ASP B 1 6 ? 11.394 30.127 0.177 1.00 70.02 114 ASP B N 1
ATOM 1372 C CA . ASP B 1 6 ? 11.452 30.115 1.684 1.00 70.24 114 ASP B CA 1
ATOM 1373 C C . ASP B 1 6 ? 12.782 29.530 2.184 1.00 70.10 114 ASP B C 1
ATOM 1374 O O . ASP B 1 6 ? 13.439 30.086 3.063 1.00 69.55 114 ASP B O 1
ATOM 1379 N N . GLU B 1 7 ? 13.188 28.439 1.548 1.00 70.96 115 GLU B N 1
ATOM 1380 C CA . GLU B 1 7 ? 14.341 27.610 1.938 1.00 71.79 115 GLU B CA 1
ATOM 1381 C C . GLU B 1 7 ? 15.553 28.366 2.510 1.00 71.44 115 GLU B C 1
ATOM 1382 O O . GLU B 1 7 ? 15.854 28.255 3.709 1.00 70.70 115 GLU B O 1
ATOM 1388 N N . GLN B 1 8 ? 16.249 29.103 1.632 1.00 71.12 116 GLN B N 1
ATOM 1389 C CA . GLN B 1 8 ? 17.486 29.796 2.010 1.00 70.96 116 GLN B CA 1
ATOM 1390 C C . GLN B 1 8 ? 17.377 31.318 2.159 1.00 70.28 116 GLN B C 1
ATOM 1391 O O . GLN B 1 8 ? 18.229 31.925 2.816 1.00 70.09 116 GLN B O 1
ATOM 1397 N N . LEU B 1 9 ? 16.375 31.947 1.546 1.00 69.27 117 LEU B N 1
ATOM 1398 C CA . LEU B 1 9 ? 16.097 33.337 1.925 1.00 68.76 117 LEU B CA 1
ATOM 1399 C C . LEU B 1 9 ? 16.017 33.435 3.457 1.00 67.97 117 LEU B C 1
ATOM 1400 O O . LEU B 1 9 ? 16.406 34.448 4.041 1.00 66.77 117 LEU B O 1
ATOM 1405 N N . LEU B 1 10 ? 15.590 32.331 4.077 1.00 67.71 118 LEU B N 1
ATOM 1406 C CA . LEU B 1 10 ? 15.610 32.168 5.526 1.00 67.97 118 LEU B CA 1
ATOM 1407 C C . LEU B 1 10 ? 17.010 32.085 6.133 1.00 68.11 118 LEU B C 1
ATOM 1408 O O . LEU B 1 10 ? 17.140 32.217 7.352 1.00 68.88 118 LEU B O 1
ATOM 1413 N N . LYS B 1 11 ? 18.023 31.827 5.308 1.00 68.03 119 LYS B N 1
ATOM 1414 C CA . LYS B 1 11 ? 19.456 31.920 5.688 1.00 68.29 119 LYS B CA 1
ATOM 1415 C C . LYS B 1 11 ? 20.077 33.281 5.249 1.00 68.11 119 LYS B C 1
ATOM 1416 O O . LYS B 1 11 ? 21.002 33.798 5.900 1.00 68.45 119 LYS B O 1
ATOM 1422 N N . GLN B 1 12 ? 19.570 33.853 4.151 1.00 67.63 120 GLN B N 1
ATOM 1423 C CA . GLN B 1 12 ? 19.668 35.309 3.907 1.00 67.03 120 GLN B CA 1
ATOM 1424 C C . GLN B 1 12 ? 19.261 36.091 5.155 1.00 66.11 120 GLN B C 1
ATOM 1425 O O . GLN B 1 12 ? 20.029 36.915 5.639 1.00 65.70 120 GLN B O 1
ATOM 1431 N N . VAL B 1 13 ? 18.064 35.829 5.684 1.00 65.52 121 VAL B N 1
ATOM 1432 C CA . VAL B 1 13 ? 17.590 36.590 6.852 1.00 64.63 121 VAL B CA 1
ATOM 1433 C C . VAL B 1 13 ? 18.614 36.544 7.971 1.00 64.78 121 VAL B C 1
ATOM 1434 O O . VAL B 1 13 ? 19.021 37.576 8.486 1.00 65.34 121 VAL B O 1
ATOM 1438 N N . SER B 1 14 ? 19.064 35.345 8.305 1.00 65.01 122 SER B N 1
ATOM 1439 C CA . SER B 1 14 ? 20.051 35.146 9.356 1.00 65.54 122 SER B CA 1
ATOM 1440 C C . SER B 1 14 ? 21.438 35.718 9.005 1.00 65.26 122 SER B C 1
ATOM 1441 O O . SER B 1 14 ? 22.251 35.955 9.891 1.00 66.19 122 SER B O 1
ATOM 1444 N N . GLU B 1 15 ? 21.704 35.943 7.721 1.00 64.21 123 GLU B N 1
ATOM 1445 C CA . GLU B 1 15 ? 22.941 36.597 7.307 1.00 64.19 123 GLU B CA 1
ATOM 1446 C C . GLU B 1 15 ? 22.838 38.119 7.503 1.00 62.97 123 GLU B C 1
ATOM 1447 O O . GLU B 1 15 ? 23.803 38.797 7.911 1.00 62.85 123 GLU B O 1
ATOM 1453 N N . LEU B 1 16 ? 21.642 38.638 7.238 1.00 61.37 124 LEU B N 1
ATOM 1454 C CA . LEU B 1 16 ? 21.409 40.062 7.307 1.00 59.62 124 LEU B CA 1
ATOM 1455 C C . LEU B 1 16 ? 21.401 40.449 8.782 1.00 59.22 124 LEU B C 1
ATOM 1456 O O . LEU B 1 16 ? 21.879 41.516 9.157 1.00 58.82 124 LEU B O 1
ATOM 1461 N N . LEU B 1 17 ? 20.912 39.559 9.634 1.00 58.94 125 LEU B N 1
ATOM 1462 C CA . LEU B 1 17 ? 20.936 39.857 11.051 1.00 58.92 125 LEU B CA 1
ATOM 1463 C C . LEU B 1 17 ? 22.384 39.827 11.537 1.00 58.73 125 LEU B C 1
ATOM 1464 O O . LEU B 1 17 ? 22.817 40.687 12.304 1.00 57.89 125 LEU B O 1
ATOM 1469 N N . GLN B 1 18 ? 23.176 38.880 11.060 1.00 59.39 126 GLN B N 1
ATOM 1470 C CA . GLN B 1 18 ? 24.517 38.872 11.587 1.00 59.76 126 GLN B CA 1
ATOM 1471 C C . GLN B 1 18 ? 25.106 40.281 11.370 1.00 59.69 126 GLN B C 1
ATOM 1472 O O . GLN B 1 18 ? 25.558 40.940 12.357 1.00 59.48 126 GLN B O 1
ATOM 1478 N N . GLN B 1 19 ? 25.021 40.758 10.107 1.00 59.15 127 GLN B N 1
ATOM 1479 C CA . GLN B 1 19 ? 25.674 42.002 9.685 1.00 58.84 127 GLN B CA 1
ATOM 1480 C C . GLN B 1 19 ? 25.063 43.295 10.225 1.00 58.13 127 GLN B C 1
ATOM 1481 O O . GLN B 1 19 ? 25.533 44.390 9.863 1.00 58.07 127 GLN B O 1
ATOM 1487 N N . GLY B 1 20 ? 24.004 43.168 11.038 1.00 57.05 128 GLY B N 1
ATOM 1488 C CA . GLY B 1 20 ? 23.244 44.305 11.550 1.00 55.87 128 GLY B CA 1
ATOM 1489 C C . GLY B 1 20 ? 22.433 45.053 10.485 1.00 55.21 128 GLY B C 1
ATOM 1490 O O . GLY B 1 20 ? 21.992 46.185 10.733 1.00 55.97 128 GLY B O 1
ATOM 1491 N N . GLU B 1 21 ? 22.254 44.430 9.314 1.00 52.91 129 GLU B N 1
ATOM 1492 C CA . GLU B 1 21 ? 21.393 44.940 8.230 1.00 51.69 129 GLU B CA 1
ATOM 1493 C C . GLU B 1 21 ? 19.875 44.719 8.466 1.00 51.25 129 GLU B C 1
ATOM 1494 O O . GLU B 1 21 ? 19.237 43.945 7.775 1.00 51.85 129 GLU B O 1
ATOM 1500 N N . HIS B 1 22 ? 19.287 45.427 9.416 1.00 50.94 130 HIS B N 1
ATOM 1501 C CA . HIS B 1 22 ? 17.896 45.106 9.850 1.00 51.54 130 HIS B CA 1
ATOM 1502 C C . HIS B 1 22 ? 16.784 45.453 8.839 1.00 51.55 130 HIS B C 1
ATOM 1503 O O . HIS B 1 22 ? 15.718 44.801 8.787 1.00 52.51 130 HIS B O 1
ATOM 1510 N N . ALA B 1 23 ? 17.028 46.479 8.040 1.00 51.56 131 ALA B N 1
ATOM 1511 C CA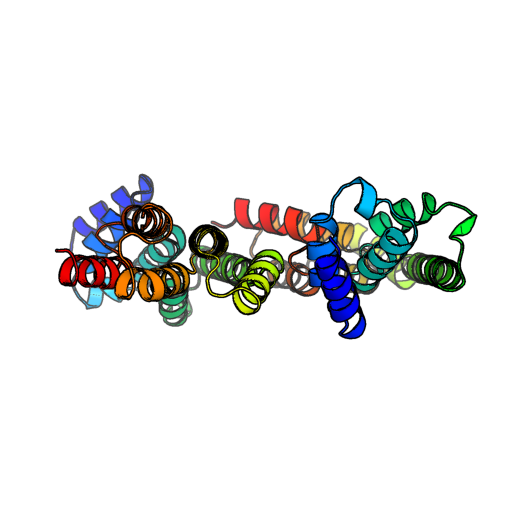 . ALA B 1 23 ? 16.088 46.857 7.009 1.00 51.81 131 ALA B CA 1
ATOM 1512 C C . ALA B 1 23 ? 16.096 45.880 5.833 1.00 51.29 131 ALA B C 1
ATOM 1513 O O . ALA B 1 23 ? 15.028 45.497 5.357 1.00 51.18 131 ALA B O 1
ATOM 1515 N N . GLN B 1 24 ? 17.280 45.468 5.370 1.00 51.75 132 GLN B N 1
ATOM 1516 C CA . GLN B 1 24 ? 17.362 44.368 4.375 1.00 52.22 132 GLN B CA 1
ATOM 1517 C C . GLN B 1 24 ? 16.641 43.095 4.918 1.00 52.27 132 GLN B C 1
ATOM 1518 O O . GLN B 1 24 ? 15.836 42.490 4.202 1.00 53.11 132 GLN B O 1
ATOM 1524 N N . ALA B 1 25 ? 16.911 42.720 6.178 1.00 50.92 133 ALA B N 1
ATOM 1525 C CA . ALA B 1 25 ? 16.244 41.601 6.838 1.00 50.80 133 ALA B CA 1
ATOM 1526 C C . ALA B 1 25 ? 14.716 41.615 6.884 1.00 50.87 133 ALA B C 1
ATOM 1527 O O . ALA B 1 25 ? 14.098 40.555 6.701 1.00 50.56 133 ALA B O 1
ATOM 1529 N N . LEU B 1 26 ? 14.094 42.753 7.210 1.00 51.53 134 LEU B N 1
ATOM 1530 C CA . LEU B 1 26 ? 12.568 42.809 7.256 1.00 52.00 134 LEU B CA 1
ATOM 1531 C C . LEU B 1 26 ? 11.970 42.612 5.861 1.00 52.44 134 LEU B C 1
ATOM 1532 O O . LEU B 1 26 ? 10.915 42.003 5.724 1.00 53.79 134 LEU B O 1
ATOM 1537 N N . ASN B 1 27 ? 12.636 43.186 4.856 1.00 51.94 135 ASN B N 1
ATOM 1538 C CA . ASN B 1 27 ? 12.253 43.031 3.466 1.00 52.59 135 ASN B CA 1
ATOM 1539 C C . ASN B 1 27 ? 12.273 41.537 3.057 1.00 53.55 135 ASN B C 1
ATOM 1540 O O . ASN B 1 27 ? 11.272 41.019 2.525 1.00 53.67 135 ASN B O 1
ATOM 1545 N N . VAL B 1 28 ? 13.384 40.837 3.325 1.00 53.51 136 VAL B N 1
ATOM 1546 C CA . VAL B 1 28 ? 13.435 39.419 3.064 1.00 52.26 136 VAL B CA 1
ATOM 1547 C C . VAL B 1 28 ? 12.367 38.714 3.889 1.00 52.93 136 VAL B C 1
ATOM 1548 O O . VAL B 1 28 ? 11.654 37.854 3.393 1.00 53.92 136 VAL B O 1
ATOM 1552 N N . ILE B 1 29 ? 12.214 39.087 5.142 1.00 53.47 137 ILE B N 1
ATOM 1553 C CA . ILE B 1 29 ? 11.164 38.493 5.973 1.00 53.55 137 ILE B CA 1
ATOM 1554 C C . ILE B 1 29 ? 9.823 38.705 5.261 1.00 54.08 137 ILE B C 1
ATOM 1555 O O . ILE B 1 29 ? 8.945 37.843 5.308 1.00 53.86 137 ILE B O 1
ATOM 1560 N N . GLN B 1 30 ? 9.621 39.840 4.611 1.00 54.84 138 GLN B N 1
ATOM 1561 C CA . GLN B 1 30 ? 8.266 40.034 4.066 1.00 55.72 138 GLN B CA 1
ATOM 1562 C C . GLN B 1 30 ? 8.037 39.318 2.721 1.00 55.73 138 GLN B C 1
ATOM 1563 O O . GLN B 1 30 ? 6.937 39.301 2.176 1.00 55.13 138 GLN B O 1
ATOM 1569 N N . THR B 1 31 ? 9.079 38.661 2.222 1.00 56.24 139 THR B N 1
ATOM 1570 C CA . THR B 1 31 ? 8.944 37.897 0.978 1.00 56.29 139 THR B CA 1
ATOM 1571 C C . THR B 1 31 ? 8.626 36.412 1.233 1.00 55.90 139 THR B C 1
ATOM 1572 O O . THR B 1 31 ? 8.247 35.680 0.298 1.00 54.90 139 THR B O 1
ATOM 1576 N N . LEU B 1 32 ? 8.788 35.991 2.496 1.00 55.02 140 LEU B N 1
ATOM 1577 C CA . LEU B 1 32 ? 8.488 34.620 2.959 1.00 55.05 140 LEU B CA 1
ATOM 1578 C C . LEU B 1 32 ? 6.998 34.349 2.899 1.00 55.59 140 LEU B C 1
ATOM 1579 O O . LEU B 1 32 ? 6.195 35.275 2.982 1.00 55.99 140 LEU B O 1
ATOM 1584 N N . SER B 1 33 ? 6.618 33.088 2.755 1.00 56.67 141 SER B N 1
ATOM 1585 C CA . SER B 1 33 ? 5.206 32.725 2.773 1.00 57.30 141 SER B CA 1
ATOM 1586 C C . SER B 1 33 ? 4.580 33.270 4.053 1.00 57.03 141 SER B C 1
ATOM 1587 O O . SER B 1 33 ? 5.295 33.472 5.058 1.00 57.28 141 SER B O 1
ATOM 1590 N N . ASP B 1 34 ? 3.264 33.493 4.021 1.00 56.51 142 ASP B N 1
ATOM 1591 C CA . ASP B 1 34 ? 2.494 33.953 5.199 1.00 56.62 142 ASP B CA 1
ATOM 1592 C C . ASP B 1 34 ? 2.698 33.090 6.448 1.00 56.62 142 ASP B C 1
ATOM 1593 O O . ASP B 1 34 ? 2.791 33.609 7.562 1.00 56.60 142 ASP B O 1
ATOM 1598 N N . GLU B 1 35 ? 2.763 31.771 6.258 1.00 57.09 143 GLU B N 1
ATOM 1599 C CA . GLU B 1 35 ? 2.918 30.838 7.371 1.00 57.81 143 GLU B CA 1
ATOM 1600 C C . GLU B 1 35 ? 4.351 30.763 7.895 1.00 56.83 143 GLU B C 1
ATOM 1601 O O . GLU B 1 35 ? 4.547 30.520 9.065 1.00 55.93 143 GLU B O 1
ATOM 1607 N N . LEU B 1 36 ? 5.344 30.930 7.026 1.00 56.41 144 LEU B N 1
ATOM 1608 C CA . LEU B 1 36 ? 6.727 31.018 7.495 1.00 54.78 144 LEU B CA 1
ATOM 1609 C C . LEU B 1 36 ? 6.869 32.345 8.271 1.00 54.37 144 LEU B C 1
ATOM 1610 O O . LEU B 1 36 ? 7.485 32.409 9.336 1.00 53.97 144 LEU B O 1
ATOM 1615 N N . GLN B 1 37 ? 6.233 33.395 7.764 1.00 54.51 145 GLN B N 1
ATOM 1616 C CA . GLN B 1 37 ? 6.184 34.702 8.444 1.00 54.04 145 GLN B CA 1
ATOM 1617 C C . GLN B 1 37 ? 5.616 34.597 9.838 1.00 53.74 145 GLN B C 1
ATOM 1618 O O . GLN B 1 37 ? 6.052 35.295 10.733 1.00 53.11 145 GLN B O 1
ATOM 1624 N N . SER B 1 38 ? 4.661 33.692 10.010 1.00 53.16 146 SER B N 1
ATOM 1625 C CA . SER B 1 38 ? 3.962 33.510 11.270 1.00 53.43 146 SER B CA 1
ATOM 1626 C C . SER B 1 38 ? 4.650 32.580 12.254 1.00 53.13 146 SER B C 1
ATOM 1627 O O . SER B 1 38 ? 4.172 32.436 13.385 1.00 52.59 146 SER B O 1
ATOM 1630 N N . ARG B 1 39 ? 5.727 31.918 11.816 1.00 52.92 147 ARG B N 1
ATOM 1631 C CA . ARG B 1 39 ? 6.500 31.012 12.666 1.00 52.08 147 ARG B CA 1
ATOM 1632 C C . ARG B 1 39 ? 7.230 31.731 13.806 1.00 51.56 147 ARG B C 1
ATOM 1633 O O . ARG B 1 39 ? 7.933 32.699 13.575 1.00 52.97 147 ARG B O 1
ATOM 1641 N N . GLY B 1 40 ? 7.102 31.208 15.020 1.00 51.19 148 GLY B N 1
ATOM 1642 C CA . GLY B 1 40 ? 7.473 31.943 16.218 1.00 49.19 148 GLY B CA 1
ATOM 1643 C C . GLY B 1 40 ? 8.871 32.532 16.198 1.00 50.77 148 GLY B C 1
ATOM 1644 O O . GLY B 1 40 ? 9.015 33.617 16.693 1.00 51.84 148 GLY B O 1
ATOM 1645 N N . ASP B 1 41 ? 9.904 31.826 15.688 1.00 50.04 149 ASP B N 1
ATOM 1646 C CA . ASP B 1 41 ? 11.283 32.404 15.592 1.00 51.62 149 ASP B CA 1
ATOM 1647 C C . ASP B 1 41 ? 11.402 33.528 14.555 1.00 51.44 149 ASP B C 1
ATOM 1648 O O . ASP B 1 41 ? 12.162 34.491 14.738 1.00 53.95 149 ASP B O 1
ATOM 1653 N N . VAL B 1 42 ? 10.691 33.411 13.443 1.00 50.62 150 VAL B N 1
ATOM 1654 C CA . VAL B 1 42 ? 10.674 34.452 12.429 0.50 49.13 150 VAL B CA 1
ATOM 1655 C C . VAL B 1 42 ? 10.092 35.712 13.068 1.00 50.44 150 VAL B C 1
ATOM 1656 O O . VAL B 1 42 ? 10.659 36.787 12.912 1.00 50.79 150 VAL B O 1
ATOM 1660 N N . LYS B 1 43 ? 8.965 35.600 13.779 1.00 50.80 151 LYS B N 1
ATOM 1661 C CA . LYS B 1 43 ? 8.371 36.744 14.461 1.00 53.14 151 LYS B CA 1
ATOM 1662 C C . LYS B 1 43 ? 9.355 37.468 15.377 1.00 55.36 151 LYS B C 1
ATOM 1663 O O . LYS B 1 43 ? 9.460 38.701 15.301 1.00 58.08 151 LYS B O 1
ATOM 1669 N N . LEU B 1 44 ? 10.028 36.709 16.250 1.00 55.88 152 LEU B N 1
ATOM 1670 C CA . LEU B 1 44 ? 11.077 37.195 17.144 1.00 56.82 152 LEU B CA 1
AT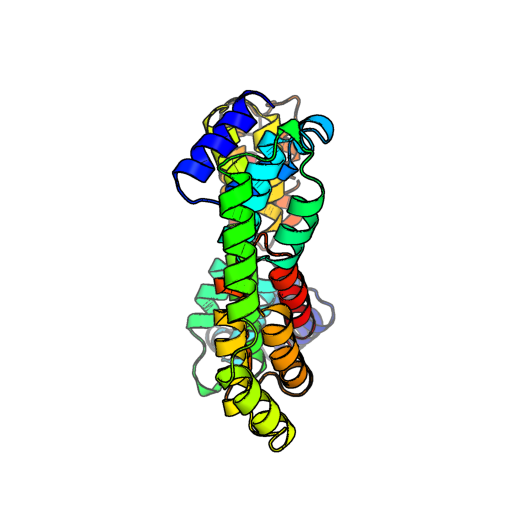OM 1671 C C . LEU B 1 44 ? 12.159 37.907 16.319 1.00 55.95 152 LEU B C 1
ATOM 1672 O O . LEU B 1 44 ? 12.720 38.882 16.780 1.00 57.59 152 LEU B O 1
ATOM 1677 N N . ALA B 1 45 ? 12.478 37.396 15.138 1.00 53.50 153 ALA B N 1
ATOM 1678 C CA . ALA B 1 45 ? 13.583 38.010 14.345 1.00 52.64 153 ALA B CA 1
ATOM 1679 C C . ALA B 1 45 ? 13.025 39.309 13.776 1.00 52.41 153 ALA B C 1
ATOM 1680 O O . ALA B 1 45 ? 13.718 40.307 13.722 1.00 52.30 153 ALA B O 1
ATOM 1682 N N . LYS B 1 46 ? 11.760 39.311 13.366 1.00 52.42 154 LYS B N 1
ATOM 1683 C CA . LYS B 1 46 ? 11.141 40.556 12.886 1.00 52.90 154 LYS B CA 1
ATOM 1684 C C . LYS B 1 46 ? 11.080 41.580 14.057 1.00 52.94 154 LYS B C 1
ATOM 1685 O O . LYS B 1 46 ? 11.427 42.745 13.904 1.00 52.57 154 LYS B O 1
ATOM 1691 N N . ALA B 1 47 ? 10.682 41.143 15.237 1.00 52.80 155 ALA B N 1
ATOM 1692 C CA . ALA B 1 47 ? 10.531 42.076 16.348 1.00 52.96 155 ALA B CA 1
ATOM 1693 C C . ALA B 1 47 ? 11.842 42.764 16.708 1.00 53.38 155 ALA B C 1
ATOM 1694 O O . ALA B 1 47 ? 11.810 43.913 17.070 1.00 55.23 155 ALA B O 1
ATOM 1696 N N . ASP B 1 48 ? 12.969 42.074 16.562 1.00 53.39 156 ASP B N 1
ATOM 1697 C CA . ASP B 1 48 ? 14.343 42.575 16.815 1.00 55.44 156 ASP B CA 1
ATOM 1698 C C . ASP B 1 48 ? 14.713 43.568 15.755 1.00 56.69 156 ASP B C 1
ATOM 1699 O O . ASP B 1 48 ? 15.375 44.593 16.026 1.00 58.25 156 ASP B O 1
ATOM 1704 N N . CYS B 1 49 ? 14.335 43.243 14.515 1.00 55.68 157 CYS B N 1
ATOM 1705 C CA . CYS B 1 49 ? 14.447 44.166 13.406 1.00 54.28 157 CYS B CA 1
ATOM 1706 C C . CYS B 1 49 ? 13.627 45.455 13.689 1.00 53.80 157 CYS B C 1
ATOM 1707 O O . CYS B 1 49 ? 14.172 46.567 13.646 1.00 52.64 157 CYS B O 1
ATOM 1710 N N . LEU B 1 50 ? 12.355 45.315 14.038 1.00 50.88 158 LEU B N 1
ATOM 1711 C CA . LEU B 1 50 ? 11.535 46.501 14.320 1.00 52.27 158 LEU B CA 1
ATOM 1712 C C . LEU B 1 50 ? 12.209 47.382 15.394 1.00 53.74 158 LEU B C 1
ATOM 1713 O O . LEU B 1 50 ? 12.339 48.592 15.270 1.00 54.61 158 LEU B O 1
ATOM 1718 N N . LEU B 1 51 ? 12.695 46.744 16.428 1.00 55.62 159 LEU B N 1
ATOM 1719 C CA . LEU B 1 51 ? 13.162 47.438 17.567 1.00 58.52 159 LEU B CA 1
ATOM 1720 C C . LEU B 1 51 ? 14.462 48.141 17.232 1.00 58.90 159 LEU B C 1
ATOM 1721 O O . LEU B 1 51 ? 14.645 49.272 17.670 1.00 59.64 159 LEU B O 1
ATOM 1726 N N . GLU B 1 52 ? 15.356 47.494 16.475 1.00 58.43 160 GLU B N 1
ATOM 1727 C CA . GLU B 1 52 ? 16.634 48.115 16.087 1.00 59.92 160 GLU B CA 1
ATOM 1728 C C . GLU B 1 52 ? 16.411 49.307 15.156 1.00 60.46 160 GLU B C 1
ATOM 1729 O O . GLU B 1 52 ? 17.295 50.087 14.835 1.00 60.86 160 GLU B O 1
ATOM 1735 N N . THR B 1 53 ? 15.199 49.402 14.670 1.00 61.51 161 THR B N 1
ATOM 1736 C CA . THR B 1 53 ? 14.926 50.253 13.527 1.00 61.26 161 THR B CA 1
ATOM 1737 C C . THR B 1 53 ? 14.012 51.328 14.098 1.00 61.38 161 THR B C 1
ATOM 1738 O O . THR B 1 53 ? 13.594 52.255 13.420 1.00 60.18 161 THR B O 1
ATOM 1742 N N . LYS B 1 54 ? 13.743 51.133 15.392 1.00 61.93 162 LYS B N 1
ATOM 1743 C CA . LYS B 1 54 ? 13.078 52.046 16.293 1.00 61.78 162 LYS B CA 1
ATOM 1744 C C . LYS B 1 54 ? 11.678 52.208 15.820 1.00 61.28 162 LYS B C 1
ATOM 1745 O O . LYS B 1 54 ? 11.162 53.313 15.791 1.00 62.60 162 LYS B O 1
ATOM 1751 N N . GLN B 1 55 ? 11.066 51.082 15.466 1.00 60.02 163 GLN B N 1
ATOM 1752 C CA . GLN B 1 55 ? 9.644 51.044 15.160 1.00 59.14 163 GLN B CA 1
ATOM 1753 C C . GLN B 1 55 ? 8.950 50.320 16.330 1.00 58.29 163 GLN B C 1
ATOM 1754 O O . GLN B 1 55 ? 8.393 49.241 16.189 1.00 58.00 163 GLN B O 1
ATOM 1760 N N . PHE B 1 56 ? 8.958 50.980 17.480 1.00 58.51 164 PHE B N 1
ATOM 1761 C CA . PHE B 1 56 ? 8.572 50.368 18.772 1.00 58.39 164 PHE B CA 1
ATOM 1762 C C . PHE B 1 56 ? 7.078 50.008 18.898 1.00 59.40 164 PHE B C 1
ATOM 1763 O O . PHE B 1 56 ? 6.738 49.056 19.574 1.00 60.95 164 PHE B O 1
ATOM 1771 N N . GLU B 1 57 ? 6.192 50.743 18.254 1.00 59.58 165 GLU B N 1
ATOM 1772 C CA . GLU B 1 57 ? 4.761 50.409 18.303 1.00 60.72 165 GLU B CA 1
ATOM 1773 C C . GLU B 1 57 ? 4.524 49.164 17.462 1.00 59.57 165 GLU B C 1
ATOM 1774 O O . GLU B 1 57 ? 3.710 48.319 17.798 1.00 58.04 165 GLU B O 1
ATOM 1780 N N . LEU B 1 58 ? 5.251 49.081 16.333 1.00 59.04 166 LEU B N 1
ATOM 1781 C CA . LEU B 1 58 ? 5.243 47.894 15.469 1.00 57.01 166 LEU B CA 1
ATOM 1782 C C . LEU B 1 58 ? 5.837 46.698 16.217 1.00 56.58 166 LEU B C 1
ATOM 1783 O O . LEU B 1 58 ? 5.193 45.664 16.260 1.00 56.18 166 LEU B O 1
ATOM 1788 N N . ALA B 1 59 ? 7.043 46.834 16.815 1.00 55.24 167 ALA B N 1
ATOM 1789 C CA . ALA B 1 59 ? 7.691 45.746 17.614 1.00 54.76 167 ALA B CA 1
ATOM 1790 C C . ALA B 1 59 ? 6.737 45.324 18.749 1.00 55.25 167 ALA B C 1
ATOM 1791 O O . ALA B 1 59 ? 6.478 44.155 18.971 1.00 55.51 167 ALA B O 1
ATOM 1793 N N . GLN B 1 60 ? 6.207 46.299 19.451 1.00 56.53 168 GLN B N 1
ATOM 1794 C CA . GLN B 1 60 ? 5.271 46.077 20.568 1.00 58.28 168 GLN B CA 1
ATOM 1795 C C . GLN B 1 60 ? 4.098 45.152 20.190 1.00 58.24 168 GLN B C 1
ATOM 1796 O O . GLN B 1 60 ? 3.627 44.267 20.936 1.00 58.42 168 GLN B O 1
ATOM 1802 N N . GLU B 1 61 ? 3.578 45.438 19.014 1.00 58.39 169 GLU B N 1
ATOM 1803 C CA . GLU B 1 61 ? 2.354 44.876 18.541 1.00 58.24 169 GLU B CA 1
ATOM 1804 C C . GLU B 1 61 ? 2.755 43.473 18.075 1.00 56.96 169 GLU B C 1
ATOM 1805 O O . GLU B 1 61 ? 2.033 42.520 18.268 1.00 56.13 169 GLU B O 1
ATOM 1811 N N . LEU B 1 62 ? 3.938 43.323 17.495 1.00 56.37 170 LEU B N 1
ATOM 1812 C CA . LEU B 1 62 ? 4.373 41.950 17.123 1.00 56.20 170 LEU B CA 1
ATOM 1813 C C . LEU B 1 62 ? 4.600 41.074 18.359 1.00 56.11 170 LEU B C 1
ATOM 1814 O O . LEU B 1 62 ? 4.032 39.990 18.467 1.00 57.58 170 LEU B O 1
ATOM 1819 N N . LEU B 1 63 ? 5.414 41.558 19.277 1.00 54.77 171 LEU B N 1
ATOM 1820 C CA . LEU B 1 63 ? 5.762 40.842 20.519 1.00 53.06 171 LEU B CA 1
ATOM 1821 C C . LEU B 1 63 ? 4.533 40.343 21.283 1.00 52.49 171 LEU B C 1
ATOM 1822 O O . LEU B 1 63 ? 4.550 39.255 21.826 1.00 51.22 171 LEU B O 1
ATOM 1827 N N . ALA B 1 64 ? 3.44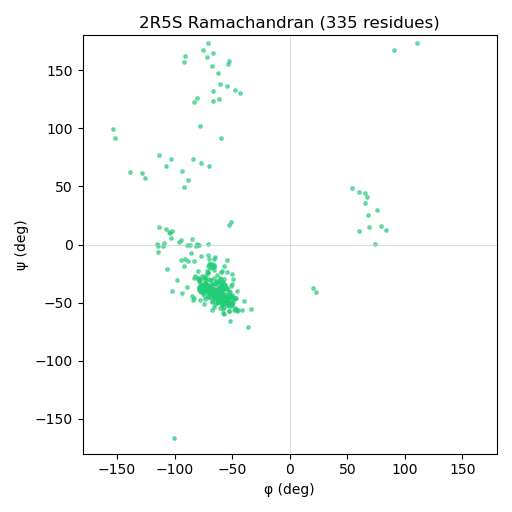8 41.104 21.265 1.00 52.37 172 ALA B N 1
ATOM 1828 C CA . ALA B 1 64 ? 2.258 40.667 21.932 1.00 54.06 172 ALA B CA 1
ATOM 1829 C C . ALA B 1 64 ? 1.646 39.390 21.296 1.00 54.86 172 ALA B C 1
ATOM 1830 O O . ALA B 1 64 ? 0.728 38.789 21.845 1.00 54.70 172 ALA B O 1
ATOM 1832 N N . THR B 1 65 ? 2.125 38.993 20.122 1.00 56.26 173 THR B N 1
ATOM 1833 C CA . THR B 1 65 ? 1.563 37.806 19.429 1.00 56.76 173 THR B CA 1
ATOM 1834 C C . THR B 1 65 ? 2.474 36.531 19.515 1.00 57.31 173 THR B C 1
ATOM 1835 O O . THR B 1 65 ? 2.259 35.553 18.815 1.00 56.70 173 THR B O 1
ATOM 1839 N N . ILE B 1 66 ? 3.512 36.574 20.345 1.00 59.14 174 ILE B N 1
ATOM 1840 C CA . ILE B 1 66 ? 4.457 35.463 20.480 1.00 59.13 174 ILE B CA 1
ATOM 1841 C C . ILE B 1 66 ? 3.886 34.448 21.445 1.00 58.23 174 ILE B C 1
ATOM 1842 O O . ILE B 1 66 ? 3.601 34.818 22.593 1.00 59.81 174 ILE B O 1
ATOM 1847 N N . PRO B 1 67 ? 3.713 33.163 21.017 1.00 57.49 175 PRO B N 1
ATOM 1848 C CA . PRO B 1 67 ? 3.113 32.150 21.956 1.00 56.65 175 PRO B CA 1
ATOM 1849 C C . PRO B 1 67 ? 4.073 31.765 23.060 1.00 57.06 175 PRO B C 1
ATOM 1850 O O . PRO B 1 67 ? 5.315 31.932 22.906 1.00 56.22 175 PRO B O 1
ATOM 1854 N N . LEU B 1 68 ? 3.543 31.191 24.131 1.00 57.00 176 LEU B N 1
ATOM 1855 C CA . LEU B 1 68 ? 4.369 31.034 25.310 1.00 57.77 176 LEU B CA 1
ATOM 1856 C C . LEU B 1 68 ? 5.595 30.163 25.091 1.00 57.25 176 LEU B C 1
ATOM 1857 O O . LEU B 1 68 ? 6.659 30.400 25.711 1.00 57.92 176 LEU B O 1
ATOM 1862 N N . GLU B 1 69 ? 5.493 29.196 24.183 1.00 55.00 177 GLU B N 1
ATOM 1863 C CA . GLU B 1 69 ? 6.592 28.267 24.036 1.00 54.25 177 GLU B CA 1
ATOM 1864 C C . GLU B 1 69 ? 7.711 28.822 23.201 1.00 52.95 177 GLU B C 1
ATOM 1865 O O . GLU B 1 69 ? 8.736 28.156 22.990 1.00 49.65 177 GLU B O 1
ATOM 1871 N N . TYR B 1 70 ? 7.499 30.053 22.754 1.00 52.22 178 TYR B N 1
ATOM 1872 C CA . TYR B 1 70 ? 8.527 30.787 22.023 1.00 52.67 178 TYR B CA 1
ATOM 1873 C C . TYR B 1 70 ? 9.059 31.892 22.851 1.00 53.32 178 TYR B C 1
ATOM 1874 O O . TYR B 1 70 ? 9.941 32.618 22.410 1.00 55.68 178 TYR B O 1
ATOM 1883 N N . GLN B 1 71 ? 8.558 32.003 24.073 1.00 53.42 179 GLN B N 1
ATOM 1884 C CA . GLN B 1 71 ? 8.954 33.064 24.963 1.00 53.57 179 GLN B CA 1
ATOM 1885 C C . GLN B 1 71 ? 10.237 32.706 25.694 1.00 55.31 179 GLN B C 1
ATOM 1886 O O . GLN B 1 71 ? 10.207 32.394 26.887 1.00 54.72 179 GLN B O 1
ATOM 1892 N N . ASP B 1 72 ? 11.353 32.747 24.971 1.00 55.99 180 ASP B N 1
ATOM 1893 C CA . ASP B 1 72 ? 12.604 32.314 25.543 1.00 57.57 180 ASP B CA 1
ATOM 1894 C C . ASP B 1 72 ? 13.409 33.531 25.976 1.00 58.52 180 ASP B C 1
ATOM 1895 O O . ASP B 1 72 ? 12.893 34.659 26.024 1.00 58.81 180 ASP B O 1
ATOM 1900 N N . ASN B 1 73 ? 14.687 33.299 26.261 1.00 58.64 181 ASN B N 1
ATOM 1901 C CA . ASN B 1 73 ? 15.581 34.322 26.766 1.00 59.06 181 ASN B CA 1
ATOM 1902 C C . ASN B 1 73 ? 15.622 35.494 25.786 1.00 58.29 181 ASN B C 1
ATOM 1903 O O . ASN B 1 73 ? 15.789 36.638 26.202 1.00 58.00 181 ASN B O 1
ATOM 1908 N N . SER B 1 74 ? 15.517 35.227 24.481 1.00 56.11 182 SER B N 1
ATOM 1909 C CA . SER B 1 74 ? 15.515 36.344 23.570 1.00 56.52 182 SER B CA 1
ATOM 1910 C C . SER B 1 74 ? 14.122 37.106 23.515 1.00 54.94 182 SER B C 1
ATOM 1911 O O . SER B 1 74 ? 14.073 38.304 23.436 1.00 55.96 182 SER B O 1
ATOM 1914 N N . TYR B 1 75 ? 12.991 36.442 23.597 1.00 54.55 183 TYR B N 1
ATOM 1915 C CA . TYR B 1 75 ? 11.736 37.192 23.792 1.00 52.63 183 TYR B CA 1
ATOM 1916 C C . TYR B 1 75 ? 11.859 38.137 25.004 1.00 52.66 183 TYR B C 1
ATOM 1917 O O . TYR B 1 75 ? 11.666 39.327 24.882 1.00 51.82 183 TYR B O 1
ATOM 1926 N N . LYS B 1 76 ? 12.180 37.584 26.180 1.00 53.99 184 LYS B N 1
ATOM 1927 C CA . LYS B 1 76 ? 12.367 38.363 27.438 1.00 54.79 184 LYS B CA 1
ATOM 1928 C C . LYS B 1 76 ? 13.303 39.562 27.252 1.00 55.11 184 LYS B C 1
ATOM 1929 O O . LYS B 1 76 ? 13.016 40.635 27.778 1.00 56.31 184 LYS B O 1
ATOM 1935 N N . SER B 1 77 ? 14.421 39.385 26.552 1.00 53.74 185 SER B N 1
ATOM 1936 C CA . SER B 1 77 ? 15.298 40.502 26.267 1.00 54.56 185 SER B CA 1
ATOM 1937 C C . SER B 1 77 ? 14.661 41.592 25.352 1.00 54.78 185 SER B C 1
ATOM 1938 O O . SER B 1 77 ? 14.828 42.802 25.606 1.00 53.11 185 SER B O 1
ATOM 1941 N N . LEU B 1 78 ? 13.957 41.167 24.304 1.00 54.82 186 LEU B N 1
ATOM 1942 C CA . LEU B 1 78 ? 13.211 42.107 23.434 1.00 56.45 186 LEU B CA 1
ATOM 1943 C C . LEU B 1 78 ? 12.151 42.908 24.243 1.00 55.79 186 LEU B C 1
ATOM 1944 O O . LEU B 1 78 ? 11.932 44.066 24.013 1.00 56.27 186 LEU B O 1
ATOM 1949 N N . ILE B 1 79 ? 11.557 42.282 25.219 1.00 55.20 187 ILE B N 1
ATOM 1950 C CA . ILE B 1 79 ? 10.407 42.891 25.968 1.00 55.62 187 ILE B CA 1
ATOM 1951 C C . ILE B 1 79 ? 11.017 43.929 26.993 1.00 54.66 187 ILE B C 1
ATOM 1952 O O . ILE B 1 79 ? 10.544 45.048 27.116 1.00 52.81 187 ILE B O 1
ATOM 1957 N N . ALA B 1 80 ? 12.146 43.576 27.595 1.00 52.22 188 ALA B N 1
ATOM 1958 C CA . ALA B 1 80 ? 12.899 44.512 28.434 1.00 53.22 188 ALA B CA 1
ATOM 1959 C C . ALA B 1 80 ? 13.449 45.659 27.578 1.00 53.75 188 ALA B C 1
ATOM 1960 O O . ALA B 1 80 ? 13.353 46.818 27.971 1.00 55.19 188 ALA B O 1
ATOM 1962 N N . LYS B 1 81 ? 13.993 45.373 26.403 1.00 52.97 189 LYS B N 1
ATOM 1963 C CA . LYS B 1 81 ? 14.431 46.493 25.558 1.00 53.73 189 LYS B CA 1
ATOM 1964 C C . LYS B 1 81 ? 13.262 47.426 25.141 1.00 52.71 189 LYS B C 1
ATOM 1965 O O . LYS B 1 81 ? 13.396 48.661 25.110 1.00 52.67 189 LYS B O 1
ATOM 1971 N N . LEU B 1 82 ? 12.129 46.850 24.795 1.00 52.19 190 LEU B N 1
ATOM 1972 C CA . LEU B 1 82 ? 11.010 47.666 24.341 1.00 52.09 190 LEU B CA 1
ATOM 1973 C C . LEU B 1 82 ? 10.514 48.626 25.434 1.00 51.65 190 LEU B C 1
ATOM 1974 O O . LEU B 1 82 ? 10.346 49.829 25.164 1.00 52.83 190 LEU B O 1
ATOM 1979 N N . GLU B 1 83 ? 10.296 48.103 26.642 1.00 50.41 191 GLU B N 1
ATOM 1980 C CA . GLU B 1 83 ? 9.993 48.874 27.862 1.00 49.99 191 GLU B CA 1
ATOM 1981 C C . GLU B 1 83 ? 10.961 50.057 28.110 1.00 49.23 191 GLU B C 1
ATOM 1982 O O . GLU B 1 83 ? 10.515 51.171 28.421 1.00 47.74 191 GLU B O 1
ATOM 1988 N N . LEU B 1 84 ? 12.278 49.823 27.963 1.00 47.18 192 LEU B N 1
ATOM 1989 C CA . LEU B 1 84 ? 13.270 50.852 28.221 1.00 46.79 192 LEU B CA 1
ATOM 1990 C C . LEU B 1 84 ? 13.163 51.992 27.254 1.00 47.48 192 LEU B C 1
ATOM 1991 O O . LEU B 1 84 ? 13.169 53.135 27.676 1.00 49.56 192 LEU B O 1
ATOM 1996 N N . HIS B 1 85 ? 13.070 51.701 25.956 1.00 47.19 193 HIS B N 1
ATOM 1997 C CA . HIS B 1 85 ? 12.894 52.724 24.933 1.00 48.05 193 HIS B CA 1
ATOM 1998 C C . HIS B 1 85 ? 11.591 53.495 25.097 1.00 48.17 193 HIS B C 1
ATOM 1999 O O . HIS B 1 85 ? 11.575 54.720 25.060 1.00 47.48 193 HIS B O 1
ATOM 2006 N N . GLN B 1 86 ? 10.497 52.778 25.276 1.00 49.52 194 GLN B N 1
ATOM 2007 C CA . GLN B 1 86 ? 9.192 53.426 25.494 1.00 51.75 194 GLN B CA 1
ATOM 2008 C C . GLN B 1 86 ? 9.284 54.386 26.677 1.00 51.57 194 GLN B C 1
ATOM 2009 O O . GLN B 1 86 ? 8.799 55.497 26.609 1.00 53.19 194 GLN B O 1
ATOM 2015 N N . GLN B 1 87 ? 9.933 54.002 27.768 1.00 51.83 195 GLN B N 1
ATOM 2016 C CA . GLN B 1 87 ? 10.031 54.968 28.863 1.00 52.11 195 GLN B CA 1
ATOM 2017 C C . GLN B 1 87 ? 10.904 56.149 28.458 1.00 51.38 195 GLN B C 1
ATOM 2018 O O . GLN B 1 87 ? 10.643 57.285 28.844 1.00 50.05 195 GLN B O 1
ATOM 2024 N N . ALA B 1 88 ? 12.001 55.856 27.771 1.00 51.24 196 ALA B N 1
ATOM 2025 C CA . ALA B 1 88 ? 12.876 56.935 27.269 1.00 52.56 196 ALA B CA 1
ATOM 2026 C C . ALA B 1 88 ? 12.162 57.945 26.356 1.00 52.69 196 ALA B C 1
ATOM 2027 O O . ALA B 1 88 ? 12.657 59.046 26.148 1.00 53.29 196 ALA B O 1
ATOM 2029 N N . ALA B 1 89 ? 11.003 57.568 25.816 1.00 53.85 197 ALA B N 1
ATOM 2030 C CA . ALA B 1 89 ? 10.283 58.390 24.785 1.00 54.51 197 ALA B CA 1
ATOM 2031 C C . ALA B 1 89 ? 9.327 59.395 25.399 1.00 54.85 197 ALA B C 1
ATOM 2032 O O . ALA B 1 89 ? 8.653 60.143 24.676 1.00 54.57 197 ALA B O 1
ATOM 2034 N N . GLU B 1 90 ? 9.263 59.382 26.725 1.00 55.09 198 GLU B N 1
ATOM 2035 C CA . GLU B 1 90 ? 8.453 60.291 27.514 1.00 56.55 198 GLU B CA 1
ATOM 2036 C C . GLU B 1 90 ? 9.360 60.901 28.541 1.00 55.78 198 GLU B C 1
ATOM 2037 O O . GLU B 1 90 ? 9.165 60.712 29.732 1.00 56.38 198 GLU B O 1
ATOM 2043 N N . SER B 1 91 ? 10.379 61.611 28.098 1.00 55.19 199 SER B N 1
ATOM 2044 C CA . SER B 1 91 ? 11.385 62.134 29.030 1.00 53.92 199 SER B CA 1
ATOM 2045 C C . SER B 1 91 ? 10.919 63.531 29.458 1.00 53.73 199 SER B C 1
ATOM 2046 O O . SER B 1 91 ? 10.044 64.120 28.765 1.00 53.45 199 SER B O 1
ATOM 2049 N N . PRO B 1 92 ? 11.479 64.066 30.582 1.00 52.32 200 PRO B N 1
ATOM 2050 C CA . PRO B 1 92 ? 11.191 65.456 30.954 1.00 51.98 200 PRO B CA 1
ATOM 2051 C C . PRO B 1 92 ? 11.653 66.467 29.890 1.00 51.71 200 PRO B C 1
ATOM 2052 O O . PRO B 1 92 ? 10.940 67.411 29.592 1.00 49.68 200 PRO B O 1
ATOM 2056 N N . GLU B 1 93 ? 12.823 66.246 29.309 1.00 52.90 201 GLU B N 1
ATOM 2057 C CA . GLU B 1 93 ? 13.330 67.134 28.294 1.00 54.90 201 GLU B CA 1
ATOM 2058 C C . GLU B 1 93 ? 12.336 67.271 27.170 1.00 55.19 201 GLU B C 1
ATOM 2059 O O . GLU B 1 93 ? 11.978 68.376 26.801 1.00 56.59 201 GLU B O 1
ATOM 2065 N N . LEU B 1 94 ? 11.830 66.157 26.649 1.00 55.72 202 LEU B N 1
ATOM 2066 C CA . LEU B 1 94 ? 10.902 66.221 25.519 1.00 55.24 202 LEU B CA 1
ATOM 2067 C C . LEU B 1 94 ? 9.597 66.916 25.898 1.00 56.02 202 LEU B C 1
ATOM 2068 O O . LEU B 1 94 ? 9.003 67.648 25.068 1.00 54.61 202 LEU B O 1
ATOM 2073 N N . LYS B 1 95 ? 9.188 66.725 27.160 1.00 55.71 203 LYS B N 1
ATOM 2074 C CA . LYS B 1 95 ? 8.048 67.463 27.748 1.00 56.33 203 LYS B CA 1
ATOM 2075 C C . LYS B 1 95 ? 8.272 68.993 27.822 1.00 54.98 203 LYS B C 1
ATOM 2076 O O . LYS B 1 95 ? 7.415 69.771 27.373 1.00 53.91 203 LYS B O 1
ATOM 2082 N N . ARG B 1 96 ? 9.428 69.419 28.351 1.00 53.97 204 ARG B N 1
ATOM 2083 C CA . ARG B 1 96 ? 9.728 70.855 28.364 1.00 53.34 204 ARG B CA 1
ATOM 2084 C C . ARG B 1 96 ? 9.654 71.420 26.956 1.00 53.63 204 ARG B C 1
ATOM 2085 O O . ARG B 1 96 ? 8.947 72.409 26.748 1.00 53.59 204 ARG B O 1
ATOM 2093 N N . LEU B 1 97 ? 10.328 70.773 26.001 1.00 53.96 205 LEU B N 1
ATOM 2094 C CA . LEU B 1 97 ? 10.355 71.258 24.626 1.00 54.99 205 LEU B CA 1
ATOM 2095 C C . LEU B 1 97 ? 8.922 71.343 24.067 1.00 55.36 205 LEU B C 1
ATOM 2096 O O . LEU B 1 97 ? 8.542 72.319 23.405 1.00 56.84 205 LEU B O 1
ATOM 2101 N N . GLU B 1 98 ? 8.127 70.322 24.332 1.00 56.02 206 GLU B N 1
ATOM 2102 C CA . GLU B 1 98 ? 6.718 70.301 23.922 1.00 56.14 206 GLU B CA 1
ATOM 2103 C C . GLU B 1 98 ? 5.877 71.459 24.423 1.00 57.18 206 GLU B C 1
ATOM 2104 O O . GLU B 1 98 ? 5.101 72.017 23.675 1.00 57.70 206 GLU B O 1
ATOM 2110 N N . GLN B 1 99 ? 5.988 71.796 25.708 1.00 59.05 207 GLN B N 1
ATOM 2111 C CA . GLN B 1 99 ? 5.216 72.896 26.263 1.00 60.00 207 GLN B CA 1
ATOM 2112 C C . GLN B 1 99 ? 5.763 74.246 25.817 1.00 60.20 207 GLN B C 1
ATOM 2113 O O . GLN B 1 99 ? 4.991 75.180 25.603 1.00 59.56 207 GLN B O 1
ATOM 2119 N N . GLU B 1 100 ? 7.092 74.324 25.658 1.00 60.62 208 GLU B N 1
ATOM 2120 C CA . GLU B 1 100 ? 7.752 75.483 25.051 1.00 61.07 208 GLU B CA 1
ATOM 2121 C C . GLU B 1 100 ? 7.153 75.825 23.703 1.00 60.16 208 GLU B C 1
ATOM 2122 O O . GLU B 1 100 ? 6.699 76.929 23.494 1.00 60.43 208 GLU B O 1
ATOM 2128 N N . LEU B 1 101 ? 7.154 74.876 22.795 1.00 60.32 209 LEU B N 1
ATOM 2129 C CA . LEU B 1 101 ? 6.689 75.127 21.454 1.00 61.12 209 LEU B CA 1
ATOM 2130 C C . LEU B 1 101 ? 5.198 75.445 21.445 1.00 62.23 209 LEU B C 1
ATOM 2131 O O . LEU B 1 101 ? 4.684 76.021 20.493 1.00 62.43 209 LEU B O 1
ATOM 2136 N N . ALA B 1 102 ? 4.508 75.057 22.512 1.00 62.94 210 ALA B N 1
ATOM 2137 C CA . ALA B 1 102 ? 3.076 75.264 22.595 1.00 63.83 210 ALA B CA 1
ATOM 2138 C C . ALA B 1 102 ? 2.776 76.728 22.941 1.00 64.11 210 ALA B C 1
ATOM 2139 O O . ALA B 1 102 ? 1.830 77.318 22.380 1.00 64.80 210 ALA B O 1
ATOM 2141 N N . ALA B 1 103 ? 3.580 77.299 23.850 1.00 63.67 211 ALA B N 1
ATOM 2142 C CA . ALA B 1 103 ? 3.566 78.729 24.176 1.00 63.17 211 ALA B CA 1
ATOM 2143 C C . ALA B 1 103 ? 4.109 79.629 23.037 1.00 63.05 211 ALA B C 1
ATOM 2144 O O . ALA B 1 103 ? 3.855 80.832 23.015 1.00 62.79 211 ALA B O 1
ATOM 2146 N N . ASN B 1 104 ? 4.823 79.013 22.099 1.00 63.13 212 ASN B N 1
ATOM 2147 C CA . ASN B 1 104 ? 5.576 79.667 21.022 1.00 63.40 212 ASN B CA 1
ATOM 2148 C C . ASN B 1 104 ? 5.440 78.942 19.662 1.00 62.98 212 ASN B C 1
ATOM 2149 O O . ASN B 1 104 ? 6.427 78.482 19.094 1.00 63.17 212 ASN B O 1
ATOM 2154 N N . PRO B 1 105 ? 4.217 78.863 19.126 1.00 62.40 213 PRO B N 1
ATOM 2155 C CA . PRO B 1 105 ? 3.925 78.051 17.975 1.00 62.54 213 PRO B CA 1
ATOM 2156 C C . PRO B 1 105 ? 4.671 78.382 16.697 1.00 62.97 213 PRO B C 1
ATOM 2157 O O . PRO B 1 105 ? 4.844 77.490 15.866 1.00 64.28 213 PRO B O 1
ATOM 2161 N N . ASP B 1 106 ? 5.071 79.632 16.483 1.00 62.66 214 ASP B N 1
ATOM 2162 C CA . ASP B 1 106 ? 5.625 79.973 15.158 1.00 61.97 214 ASP B CA 1
ATOM 2163 C C . ASP B 1 106 ? 7.144 80.053 15.232 1.00 60.77 214 ASP B C 1
ATOM 2164 O O . ASP B 1 106 ? 7.783 80.550 14.312 1.00 61.29 214 ASP B O 1
ATOM 2169 N N . ASN B 1 107 ? 7.712 79.588 16.345 1.00 59.17 215 ASN B N 1
ATOM 2170 C CA . ASN B 1 107 ? 9.160 79.474 16.472 1.00 57.87 215 ASN B CA 1
ATOM 2171 C C . ASN B 1 107 ? 9.570 78.239 15.720 1.00 56.71 215 ASN B C 1
ATOM 2172 O O . ASN B 1 107 ? 9.418 77.117 16.197 1.00 56.49 215 ASN B O 1
ATOM 2177 N N . PHE B 1 108 ? 10.098 78.449 14.534 1.00 55.71 216 PHE B N 1
ATOM 2178 C CA . PHE B 1 108 ? 10.369 77.323 13.677 1.00 54.86 216 PHE B CA 1
ATOM 2179 C C . PHE B 1 108 ? 11.619 76.616 14.119 1.00 54.43 216 PHE B C 1
ATOM 2180 O O . PHE B 1 108 ? 11.729 75.416 13.947 1.00 54.40 216 PHE B O 1
ATOM 2188 N N . GLU B 1 109 ? 12.555 77.367 14.701 1.00 54.50 217 GLU B N 1
ATOM 2189 C CA . GLU B 1 109 ? 13.781 76.780 15.161 1.00 53.92 217 GLU B CA 1
ATOM 2190 C C . GLU B 1 109 ? 13.486 75.730 16.280 1.00 53.99 217 GLU B C 1
ATOM 2191 O O . GLU B 1 109 ? 14.070 74.653 16.278 1.00 54.93 217 GLU B O 1
ATOM 2197 N N . LEU B 1 110 ? 12.591 76.045 17.221 1.00 53.29 218 LEU B N 1
ATOM 2198 C CA . LEU B 1 110 ? 12.147 75.090 18.269 1.00 53.73 218 LEU B CA 1
ATOM 2199 C C . LEU B 1 110 ? 11.407 73.860 17.733 1.00 53.48 218 LEU B C 1
ATOM 2200 O O . LEU B 1 110 ? 11.427 72.800 18.316 1.00 51.68 218 LEU B O 1
ATOM 2205 N N . ALA B 1 111 ? 10.710 74.039 16.633 1.00 53.46 219 ALA B N 1
ATOM 2206 C CA . ALA B 1 111 ? 10.047 72.920 15.954 1.00 53.83 219 ALA B CA 1
ATOM 2207 C C . ALA B 1 111 ? 11.077 71.939 15.355 1.00 52.91 219 ALA B C 1
ATOM 2208 O O . ALA B 1 111 ? 10.983 70.746 15.588 1.00 53.30 219 ALA B O 1
ATOM 2210 N N . CYS B 1 112 ? 12.065 72.444 14.618 1.00 54.34 220 CYS B N 1
ATOM 2211 C CA . CYS B 1 112 ? 13.212 71.629 14.171 1.00 54.46 220 CYS B CA 1
ATOM 2212 C C . CYS B 1 112 ? 13.875 70.821 15.268 1.00 54.32 220 CYS B C 1
ATOM 2213 O O . CYS B 1 112 ? 14.138 69.623 15.091 1.00 55.66 220 CYS B O 1
ATOM 2216 N N . GLU B 1 113 ? 14.189 71.470 16.384 1.00 54.47 221 GLU B N 1
ATOM 2217 C CA . GLU B 1 113 ? 14.870 70.809 17.534 1.00 53.94 221 GLU B CA 1
ATOM 2218 C C . GLU B 1 113 ? 13.965 69.757 18.148 1.00 52.71 221 GLU B C 1
ATOM 2219 O O . GLU B 1 113 ? 14.408 68.692 18.451 1.00 51.97 221 GLU B O 1
ATOM 2225 N N . LEU B 1 114 ? 12.668 70.034 18.263 1.00 52.23 222 LEU B N 1
ATOM 2226 C CA . LEU B 1 114 ? 11.795 69.068 18.875 1.00 52.47 222 LEU B CA 1
ATOM 2227 C C . LEU B 1 114 ? 11.715 67.833 17.973 1.00 53.31 222 LEU B C 1
ATOM 2228 O O . LEU B 1 114 ? 11.942 66.670 18.451 1.00 54.09 222 LEU B O 1
ATOM 2233 N N . ALA B 1 115 ? 11.568 68.087 16.666 1.00 52.50 223 ALA B N 1
ATOM 2234 C CA . ALA B 1 115 ? 11.560 67.019 15.713 1.00 52.06 223 ALA B CA 1
ATOM 2235 C C . ALA B 1 115 ? 12.844 66.177 15.756 1.00 52.33 223 ALA B C 1
ATOM 2236 O O . ALA B 1 115 ? 12.732 64.975 15.613 1.00 52.28 223 ALA B O 1
ATOM 2238 N N . VAL B 1 116 ? 14.040 66.781 15.958 1.00 52.94 224 VAL B N 1
ATOM 2239 C CA . VAL B 1 116 ? 15.279 66.035 16.011 1.00 52.42 224 VAL B CA 1
ATOM 2240 C C . VAL B 1 116 ? 15.310 65.213 17.297 1.00 54.57 224 VAL B C 1
ATOM 2241 O O . VAL B 1 116 ? 15.862 64.109 17.357 1.00 56.26 224 VAL B O 1
ATOM 2245 N N . GLN B 1 117 ? 14.768 65.772 18.360 1.00 54.71 225 GLN B N 1
ATOM 2246 C CA . GLN B 1 117 ? 14.629 65.038 19.616 1.00 54.90 225 GLN B CA 1
ATOM 2247 C C . GLN B 1 117 ? 13.541 63.980 19.611 1.00 54.82 225 GLN B C 1
ATOM 2248 O O . GLN B 1 117 ? 13.753 62.927 20.187 1.00 55.33 225 GLN B O 1
ATOM 2254 N N . TYR B 1 118 ? 12.398 64.225 18.965 1.00 54.69 226 TYR B N 1
ATOM 2255 C CA . TYR B 1 118 ? 11.454 63.144 18.724 1.00 54.01 226 TYR B CA 1
ATOM 2256 C C . TYR B 1 118 ? 12.090 61.935 18.010 1.00 55.92 226 TYR B C 1
ATOM 2257 O O . TYR B 1 118 ? 11.905 60.786 18.447 1.00 55.50 226 TYR B O 1
ATOM 2266 N N . ASN B 1 119 ? 12.846 62.206 16.924 1.00 55.51 227 ASN B N 1
ATOM 2267 C CA . ASN B 1 119 ? 13.465 61.178 16.103 1.00 54.04 227 ASN B CA 1
ATOM 2268 C C . ASN B 1 119 ? 14.446 60.289 16.897 1.00 54.21 227 ASN B C 1
ATOM 2269 O O . ASN B 1 119 ? 14.660 59.092 16.594 1.00 53.49 227 ASN B O 1
ATOM 2274 N N . GLN B 1 120 ? 15.054 60.876 17.917 1.00 54.06 228 GLN B N 1
ATOM 2275 C CA . GLN B 1 120 ? 16.082 60.171 18.636 1.00 52.80 228 GLN B CA 1
ATOM 2276 C C . GLN B 1 120 ? 15.496 59.095 19.489 1.00 51.46 228 GLN B C 1
ATOM 2277 O O . GLN B 1 120 ? 16.160 58.108 19.777 1.00 50.37 228 GLN B O 1
ATOM 2283 N N . VAL B 1 121 ? 14.230 59.277 19.895 1.00 50.47 229 VAL B N 1
ATOM 2284 C CA . VAL B 1 121 ? 13.569 58.291 20.756 1.00 49.46 229 VAL B CA 1
ATOM 2285 C C . VAL B 1 121 ? 12.511 57.513 19.962 1.00 50.27 229 VAL B C 1
ATOM 2286 O O . VAL B 1 121 ? 11.658 56.840 20.542 1.00 51.00 229 VAL B O 1
ATOM 2290 N N . GLY B 1 122 ? 12.549 57.628 18.633 1.00 49.45 230 GLY B N 1
ATOM 2291 C CA . GLY B 1 122 ? 11.672 56.854 17.805 1.00 49.34 230 GLY B CA 1
ATOM 2292 C C . GLY B 1 122 ? 10.300 57.449 17.628 1.00 51.01 230 GLY B C 1
ATOM 2293 O O . GLY B 1 122 ? 9.421 56.762 17.147 1.00 51.98 230 GLY B O 1
ATOM 2294 N N . ARG B 1 123 ? 10.082 58.710 18.008 1.00 51.32 231 ARG B N 1
ATOM 2295 C CA . ARG B 1 123 ? 8.732 59.318 17.872 1.00 52.41 231 ARG B CA 1
ATOM 2296 C C . ARG B 1 123 ? 8.622 60.044 16.486 1.00 53.52 231 ARG B C 1
ATOM 2297 O O . ARG B 1 123 ? 8.251 61.219 16.404 1.00 54.23 231 ARG B O 1
ATOM 2305 N N . ASP B 1 124 ? 9.008 59.336 15.425 1.00 55.13 232 ASP B N 1
ATOM 2306 C CA . ASP B 1 124 ? 9.333 59.955 14.112 1.00 55.09 232 ASP B CA 1
ATOM 2307 C C . ASP B 1 124 ? 8.057 60.373 13.445 1.00 54.83 232 ASP B C 1
ATOM 2308 O O . ASP B 1 124 ? 8.062 61.310 12.665 1.00 55.59 232 ASP B O 1
ATOM 2313 N N . GLU B 1 125 ? 6.964 59.688 13.736 1.00 55.15 233 GLU B N 1
ATOM 2314 C CA . GLU B 1 125 ? 5.660 60.089 13.202 1.00 56.06 233 GLU B CA 1
ATOM 2315 C C . GLU B 1 125 ? 5.228 61.451 13.684 1.00 56.08 233 GLU B C 1
ATOM 2316 O O . GLU B 1 125 ? 4.850 62.320 12.870 1.00 57.14 233 GLU B O 1
ATOM 2322 N N . GLU B 1 126 ? 5.282 61.663 14.996 1.00 55.38 234 GLU B N 1
ATOM 2323 C CA . GLU B 1 126 ? 5.114 63.024 15.564 1.00 53.59 234 GLU B CA 1
ATOM 2324 C C . GLU B 1 126 ? 6.132 64.055 15.047 1.00 53.51 234 GLU B C 1
ATOM 2325 O O . GLU B 1 126 ? 5.772 65.185 14.691 1.00 52.93 234 GLU B O 1
ATOM 2331 N N . ALA B 1 127 ? 7.403 63.683 14.997 1.00 52.79 235 ALA B N 1
ATOM 2332 C CA . ALA B 1 127 ? 8.384 64.548 14.409 1.00 53.65 235 ALA B CA 1
ATOM 2333 C C . ALA B 1 127 ? 7.916 65.096 13.043 1.00 55.23 235 ALA B C 1
ATOM 2334 O O . ALA B 1 127 ? 8.078 66.294 12.751 1.00 56.57 235 ALA B O 1
ATOM 2336 N N . LEU B 1 128 ? 7.386 64.203 12.187 1.00 55.62 236 LEU B N 1
ATOM 2337 C CA . LEU B 1 128 ? 7.189 64.512 10.761 1.00 54.31 236 LEU B CA 1
ATOM 2338 C C . LEU B 1 128 ? 5.792 65.120 10.694 1.00 55.10 236 LEU B C 1
ATOM 2339 O O . LEU B 1 128 ? 5.558 66.033 9.956 1.00 56.67 236 LEU B O 1
ATOM 2344 N N . GLU B 1 129 ? 4.825 64.662 11.476 1.00 55.67 237 GLU B N 1
ATOM 2345 C CA . GLU B 1 129 ? 3.565 65.413 11.443 1.00 56.26 237 GLU B CA 1
ATOM 2346 C C . GLU B 1 129 ? 3.887 66.877 11.791 1.00 56.96 237 GLU B C 1
ATOM 2347 O O . GLU B 1 129 ? 3.424 67.801 11.129 1.00 57.05 237 GLU B O 1
ATOM 2353 N N . LEU B 1 130 ? 4.708 67.105 12.832 1.00 56.70 238 LEU B N 1
ATOM 2354 C CA . LEU B 1 130 ? 4.947 68.459 13.331 1.00 56.16 238 LEU B CA 1
ATOM 2355 C C . LEU B 1 130 ? 5.542 69.391 12.254 1.00 55.22 238 LEU B C 1
ATOM 2356 O O . LEU B 1 130 ? 5.144 70.542 12.130 1.00 52.67 238 LEU B O 1
ATOM 2361 N N . LEU B 1 131 ? 6.515 68.867 11.529 1.00 54.05 239 LEU B N 1
ATOM 2362 C CA . LEU B 1 131 ? 7.216 69.579 10.461 1.00 54.75 239 LEU B CA 1
ATOM 2363 C C . LEU B 1 131 ? 6.319 69.686 9.219 1.00 54.05 239 LEU B C 1
ATOM 2364 O O . LEU B 1 131 ? 6.296 70.710 8.537 1.00 54.06 239 LEU B O 1
ATOM 2369 N N . TRP B 1 132 ? 5.570 68.632 8.947 1.00 53.80 240 TRP B N 1
ATOM 2370 C CA . TRP B 1 132 ? 4.577 68.629 7.864 1.00 54.44 240 TRP B CA 1
ATOM 2371 C C . TRP B 1 132 ? 3.608 69.806 8.028 1.00 53.70 240 TRP B C 1
ATOM 2372 O O . TRP B 1 132 ? 3.418 70.555 7.085 1.00 55.14 240 TRP B O 1
ATOM 2383 N N . ASN B 1 133 ? 3.056 70.009 9.213 1.00 53.65 241 ASN B N 1
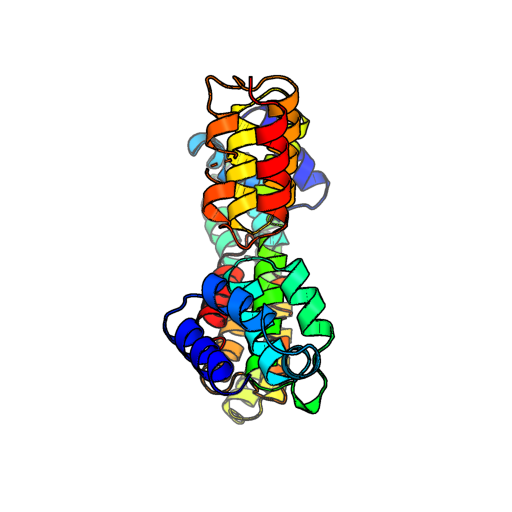ATOM 2384 C CA . ASN B 1 133 ? 2.076 71.109 9.415 1.00 53.93 241 ASN B CA 1
ATOM 2385 C C . ASN B 1 133 ? 2.801 72.419 9.081 1.00 54.06 241 ASN B C 1
ATOM 2386 O O . ASN B 1 133 ? 2.221 73.396 8.748 1.00 51.96 241 ASN B O 1
ATOM 2391 N N . ILE B 1 134 ? 4.128 72.447 9.171 1.00 54.58 242 ILE B N 1
ATOM 2392 C CA . ILE B 1 134 ? 4.776 73.723 8.768 1.00 54.52 242 ILE B CA 1
ATOM 2393 C C . ILE B 1 134 ? 4.964 73.782 7.255 1.00 55.64 242 ILE B C 1
ATOM 2394 O O . ILE B 1 134 ? 4.644 74.785 6.612 1.00 57.58 242 ILE B O 1
ATOM 2399 N N . LEU B 1 135 ? 5.455 72.689 6.675 1.00 55.42 243 LEU B N 1
ATOM 2400 C CA . LEU B 1 135 ? 5.829 72.651 5.280 1.00 53.49 243 LEU B CA 1
ATOM 2401 C C . LEU B 1 135 ? 4.616 72.911 4.378 1.00 52.55 243 LEU B C 1
ATOM 2402 O O . LEU B 1 135 ? 4.755 73.575 3.350 1.00 52.45 243 LEU B O 1
ATOM 2407 N N . LYS B 1 136 ? 3.446 72.402 4.753 1.00 52.91 244 LYS B N 1
ATOM 2408 C CA . LYS B 1 136 ? 2.204 72.632 3.920 1.00 53.94 244 LYS B CA 1
ATOM 2409 C C . LYS B 1 136 ? 1.667 74.063 3.927 1.00 54.11 244 LYS B C 1
ATOM 2410 O O . LYS B 1 136 ? 0.806 74.447 3.121 1.00 54.71 244 LYS B O 1
ATOM 2416 N N . VAL B 1 137 ? 2.184 74.858 4.851 1.00 53.96 245 VAL B N 1
ATOM 2417 C CA . VAL B 1 137 ? 1.959 76.285 4.846 1.00 53.86 245 VAL B CA 1
ATOM 2418 C C . VAL B 1 137 ? 3.111 76.967 4.101 1.00 53.24 245 VAL B C 1
ATOM 2419 O O . VAL B 1 137 ? 2.861 77.844 3.317 1.00 51.92 245 VAL B O 1
ATOM 2423 N N . ASN B 1 138 ? 4.362 76.540 4.324 1.00 53.72 246 ASN B N 1
ATOM 2424 C CA . ASN B 1 138 ? 5.552 77.238 3.816 1.00 54.26 246 ASN B CA 1
ATOM 2425 C C . ASN B 1 138 ? 6.726 76.273 3.645 1.00 55.37 246 ASN B C 1
ATOM 2426 O O . ASN B 1 138 ? 7.428 75.966 4.625 1.00 54.62 246 ASN B O 1
ATOM 2431 N N . LEU B 1 139 ? 6.970 75.811 2.417 1.00 56.36 247 LEU B N 1
ATOM 2432 C CA . LEU B 1 139 ? 8.158 74.962 2.143 1.00 56.84 247 LEU B CA 1
ATOM 2433 C C . LEU B 1 139 ? 9.442 75.628 2.536 1.00 57.11 247 LEU B C 1
ATOM 2434 O O . LEU B 1 139 ? 10.445 74.958 2.842 1.00 58.70 247 LEU B O 1
ATOM 2439 N N . GLY B 1 140 ? 9.459 76.953 2.469 1.00 56.35 248 GLY B N 1
ATOM 2440 C CA . GLY B 1 140 ? 10.694 77.708 2.771 1.00 55.41 248 GLY B CA 1
ATOM 2441 C C . GLY B 1 140 ? 10.874 77.987 4.254 1.00 54.71 248 GLY B C 1
ATOM 2442 O O . GLY B 1 140 ? 11.798 78.663 4.632 1.00 54.64 248 GLY B O 1
ATOM 2443 N N . ALA B 1 141 ? 9.996 77.467 5.100 1.00 54.09 249 ALA B N 1
ATOM 2444 C CA . ALA B 1 141 ? 10.015 77.859 6.505 1.00 55.92 249 ALA B CA 1
ATOM 2445 C C . ALA B 1 141 ? 11.430 77.811 7.073 1.00 56.46 249 ALA B C 1
ATOM 2446 O O . ALA B 1 141 ? 12.183 76.871 6.809 1.00 57.55 249 ALA B O 1
ATOM 2448 N N . GLN B 1 142 ? 11.808 78.865 7.782 1.00 57.32 250 GLN B N 1
ATOM 2449 C CA . GLN B 1 142 ? 13.109 78.922 8.446 1.00 57.55 250 GLN B CA 1
ATOM 2450 C C . GLN B 1 142 ? 14.275 78.792 7.443 1.00 58.41 250 GLN B C 1
ATOM 2451 O O . GLN B 1 142 ? 15.249 78.073 7.666 1.00 58.72 250 GLN B O 1
ATOM 2457 N N . ASP B 1 143 ? 14.178 79.511 6.333 1.00 59.06 251 ASP B N 1
ATOM 2458 C CA . ASP B 1 143 ? 15.246 79.524 5.347 1.00 59.98 251 ASP B CA 1
ATOM 2459 C C . ASP B 1 143 ? 15.659 78.104 4.873 1.00 59.78 251 ASP B C 1
ATOM 2460 O O . ASP B 1 143 ? 16.854 77.755 4.818 1.00 60.22 251 ASP B O 1
ATOM 2465 N N . GLY B 1 144 ? 14.681 77.290 4.520 1.00 58.80 252 GLY B N 1
ATOM 2466 C CA . GLY B 1 144 ? 14.976 75.893 4.234 1.00 58.90 252 GLY B CA 1
ATOM 2467 C C . GLY B 1 144 ? 15.286 74.935 5.397 1.00 58.93 252 GLY B C 1
ATOM 2468 O O . GLY B 1 144 ? 15.510 73.758 5.134 1.00 59.22 252 GLY B O 1
ATOM 2469 N N . GLU B 1 145 ? 15.277 75.397 6.661 1.00 58.52 253 GLU B N 1
ATOM 2470 C CA . GLU B 1 145 ? 15.636 74.527 7.817 1.00 58.73 253 GLU B CA 1
ATOM 2471 C C . GLU B 1 145 ? 14.541 73.513 8.145 1.00 57.25 253 GLU B C 1
ATOM 2472 O O . GLU B 1 145 ? 14.824 72.412 8.593 1.00 56.45 253 GLU B O 1
ATOM 2478 N N . VAL B 1 146 ? 13.291 73.875 7.946 1.00 55.08 254 VAL B N 1
ATOM 2479 C CA . VAL B 1 146 ? 12.268 72.934 8.286 1.00 54.65 254 VAL B CA 1
ATOM 2480 C C . VAL B 1 146 ? 12.190 71.786 7.281 1.00 53.67 254 VAL B C 1
ATOM 2481 O O . VAL B 1 146 ? 12.158 70.653 7.666 1.00 50.67 254 VAL B O 1
ATOM 2485 N N . LYS B 1 147 ? 12.191 72.076 5.985 1.00 55.85 255 LYS B N 1
ATOM 2486 C CA . LYS B 1 147 ? 12.312 71.018 4.973 1.00 55.78 255 LYS B CA 1
ATOM 2487 C C . LYS B 1 147 ? 13.588 70.172 5.094 1.00 56.54 255 LYS B C 1
ATOM 2488 O O . LYS B 1 147 ? 13.552 68.976 4.797 1.00 56.60 255 LYS B O 1
ATOM 2494 N N . LYS B 1 148 ? 14.717 70.775 5.475 1.00 55.63 256 LYS B N 1
ATOM 2495 C CA . LYS B 1 148 ? 15.981 70.015 5.544 1.00 56.20 256 LYS B CA 1
ATOM 2496 C C . LYS B 1 148 ? 15.885 69.000 6.675 1.00 56.86 256 LYS B C 1
ATOM 2497 O O . LYS B 1 148 ? 16.361 67.857 6.569 1.00 58.29 256 LYS B O 1
ATOM 2503 N N . THR B 1 149 ? 15.346 69.428 7.804 1.00 57.14 257 THR B N 1
ATOM 2504 C CA . THR B 1 149 ? 15.292 68.494 8.950 1.00 56.72 257 THR B CA 1
ATOM 2505 C C . THR B 1 149 ? 14.286 67.360 8.710 1.00 55.75 257 THR B C 1
ATOM 2506 O O . THR B 1 149 ? 14.613 66.193 8.867 1.00 55.52 257 THR B O 1
ATOM 2510 N N . PHE B 1 150 ? 13.135 67.691 8.174 1.00 56.99 258 PHE B N 1
ATOM 2511 C CA . PHE B 1 150 ? 12.173 66.695 7.626 1.00 55.94 258 PHE B CA 1
ATOM 2512 C C . PHE B 1 150 ? 12.846 65.732 6.644 1.00 57.97 258 PHE B C 1
ATOM 2513 O O . PHE B 1 150 ? 12.681 64.518 6.712 1.00 59.59 258 PHE B O 1
ATOM 2529 N N . ASP B 1 152 ? 16.208 65.101 6.390 1.00 57.12 260 ASP B N 1
ATOM 2530 C CA . ASP B 1 152 ? 17.065 64.321 7.255 1.00 55.07 260 ASP B CA 1
ATOM 2531 C C . ASP B 1 152 ? 16.306 63.275 8.083 1.00 54.43 260 ASP B C 1
ATOM 2532 O O . ASP B 1 152 ? 16.790 62.192 8.206 1.00 54.51 260 ASP B O 1
ATOM 2537 N N . ILE B 1 153 ? 15.115 63.559 8.637 1.00 53.51 261 ILE B N 1
ATOM 2538 C CA . ILE B 1 153 ? 14.392 62.471 9.345 1.00 52.82 261 ILE B CA 1
ATOM 2539 C C . ILE B 1 153 ? 14.111 61.314 8.409 1.00 51.64 261 ILE B C 1
ATOM 2540 O O . ILE B 1 153 ? 14.411 60.173 8.765 1.00 51.50 261 ILE B O 1
ATOM 2545 N N . LEU B 1 154 ? 13.589 61.617 7.215 1.00 50.84 262 LEU B N 1
ATOM 2546 C CA . LEU B 1 154 ? 13.141 60.624 6.226 1.00 51.47 262 LEU B CA 1
ATOM 2547 C C . LEU B 1 154 ? 14.262 59.723 5.751 1.00 51.15 262 LEU B C 1
ATOM 2548 O O . LEU B 1 154 ? 14.064 58.513 5.577 1.00 50.20 262 LEU B O 1
ATOM 2553 N N . SER B 1 155 ? 15.396 60.326 5.424 1.00 52.21 263 SER B N 1
ATOM 2554 C CA . SER B 1 155 ? 16.559 59.533 4.989 1.00 54.42 263 SER B CA 1
ATOM 2555 C C . SER B 1 155 ? 17.030 58.636 6.132 1.00 55.93 263 SER B C 1
ATOM 2556 O O . SER B 1 155 ? 17.516 57.510 5.896 1.00 56.77 263 SER B O 1
ATOM 2559 N N . ALA B 1 156 ? 16.900 59.141 7.370 1.00 56.33 264 ALA B N 1
ATOM 2560 C CA . ALA B 1 156 ? 17.279 58.368 8.560 1.00 57.69 264 ALA B CA 1
ATOM 2561 C C . ALA B 1 156 ? 16.435 57.091 8.640 1.00 58.08 264 ALA B C 1
ATOM 2562 O O . ALA B 1 156 ? 16.937 56.067 9.020 1.00 58.00 264 ALA B O 1
ATOM 2564 N N . LEU B 1 157 ? 15.160 57.176 8.259 1.00 58.62 265 LEU B N 1
ATOM 2565 C CA . LEU B 1 157 ? 14.227 56.051 8.345 1.00 58.71 265 LEU B CA 1
ATOM 2566 C C . LEU B 1 157 ? 14.362 54.985 7.229 1.00 58.74 265 LEU B C 1
ATOM 2567 O O . LEU B 1 157 ? 14.044 53.823 7.452 1.00 59.18 265 LEU B O 1
ATOM 2572 N N . GLY B 1 158 ? 14.794 55.362 6.031 1.00 58.63 266 GLY B N 1
ATOM 2573 C CA . GLY B 1 158 ? 15.052 54.349 5.008 1.00 58.47 266 GLY B CA 1
ATOM 2574 C C . GLY B 1 158 ? 13.822 54.075 4.148 1.00 59.19 266 GLY B C 1
ATOM 2575 O O . GLY B 1 158 ? 12.673 54.500 4.461 1.00 58.73 266 GLY B O 1
ATOM 2576 N N . GLN B 1 159 ? 14.069 53.367 3.053 1.00 59.06 267 GLN B N 1
ATOM 2577 C CA . GLN B 1 159 ? 13.062 53.083 2.032 1.00 59.41 267 GLN B CA 1
ATOM 2578 C C . GLN B 1 159 ? 12.013 52.069 2.480 1.00 59.71 267 GLN B C 1
ATOM 2579 O O . GLN B 1 159 ? 10.909 52.057 1.940 1.00 60.25 267 GLN B O 1
ATOM 2585 N N . GLY B 1 160 ? 12.366 51.245 3.473 1.00 59.86 268 GLY B N 1
ATOM 2586 C CA . GLY B 1 160 ? 11.486 50.211 4.017 1.00 59.53 268 GLY B CA 1
ATOM 2587 C C . GLY B 1 160 ? 10.326 50.707 4.864 1.00 59.57 268 GLY B C 1
ATOM 2588 O O . GLY B 1 160 ? 9.237 50.147 4.782 1.00 59.91 268 GLY B O 1
ATOM 2589 N N . ASN B 1 161 ? 10.582 51.746 5.671 1.00 59.20 269 ASN B N 1
ATOM 2590 C CA . ASN B 1 161 ? 9.650 52.366 6.650 1.00 58.72 269 ASN B CA 1
ATOM 2591 C C . ASN B 1 161 ? 8.344 52.983 6.097 1.00 58.06 269 ASN B C 1
ATOM 2592 O O . ASN B 1 161 ? 8.374 53.860 5.223 1.00 57.77 269 ASN B O 1
ATOM 2597 N N . ALA B 1 162 ? 7.205 52.544 6.628 1.00 57.10 270 ALA B N 1
ATOM 2598 C CA . ALA B 1 162 ? 5.889 52.934 6.104 1.00 56.93 270 ALA B CA 1
ATOM 2599 C C . ALA B 1 162 ? 5.481 54.357 6.445 1.00 56.62 270 ALA B C 1
ATOM 2600 O O . ALA B 1 162 ? 4.873 55.004 5.618 1.00 56.81 270 ALA B O 1
ATOM 2602 N N . ILE B 1 163 ? 5.817 54.823 7.652 1.00 55.95 271 ILE B N 1
ATOM 2603 C CA . ILE B 1 163 ? 5.736 56.249 8.036 1.00 55.61 271 ILE B CA 1
ATOM 2604 C C . ILE B 1 163 ? 6.567 57.187 7.125 1.00 54.72 271 ILE B C 1
ATOM 2605 O O . ILE B 1 163 ? 6.011 58.093 6.512 1.00 53.98 271 ILE B O 1
ATOM 2610 N N . ALA B 1 164 ? 7.872 56.971 7.047 1.00 54.81 272 ALA B N 1
ATOM 2611 C CA . ALA B 1 164 ? 8.726 57.686 6.080 1.00 54.97 272 ALA B CA 1
ATOM 2612 C C . ALA B 1 164 ? 8.083 57.691 4.685 1.00 55.30 272 ALA B C 1
ATOM 2613 O O . ALA B 1 164 ? 8.037 58.706 4.049 1.00 55.41 272 ALA B O 1
ATOM 2615 N N . SER B 1 165 ? 7.587 56.554 4.220 1.00 56.08 273 SER B N 1
ATOM 2616 C CA . SER B 1 165 ? 6.967 56.492 2.906 1.00 56.63 273 SER B CA 1
ATOM 2617 C C . SER B 1 165 ? 5.709 57.379 2.832 1.00 56.85 273 SER B C 1
ATOM 2618 O O . SER B 1 165 ? 5.506 58.060 1.837 1.00 56.30 273 SER B O 1
ATOM 2621 N N . LYS B 1 166 ? 4.911 57.424 3.900 1.00 56.89 274 LYS B N 1
ATOM 2622 C CA . LYS B 1 166 ? 3.743 58.311 3.922 1.00 57.81 274 LYS B CA 1
ATOM 2623 C C . LYS B 1 166 ? 4.230 59.755 3.773 1.00 58.14 274 LYS B C 1
ATOM 2624 O O . LYS B 1 166 ? 3.738 60.494 2.933 1.00 58.29 274 LYS B O 1
ATOM 2630 N N . TYR B 1 167 ? 5.242 60.132 4.552 1.00 58.75 275 TYR B N 1
ATOM 2631 C CA . TYR B 1 167 ? 5.732 61.528 4.511 1.00 58.19 275 TYR B CA 1
ATOM 2632 C C . TYR B 1 167 ? 6.492 61.969 3.271 1.00 56.77 275 TYR B C 1
ATOM 2633 O O . TYR B 1 167 ? 6.322 63.123 2.868 1.00 56.42 275 TYR B O 1
ATOM 2642 N N . ARG B 1 168 ? 7.310 61.089 2.685 1.00 55.23 276 ARG B N 1
ATOM 2643 C CA . ARG B 1 168 ? 7.952 61.355 1.419 1.00 56.05 276 ARG B CA 1
ATOM 2644 C C . ARG B 1 168 ? 6.931 61.610 0.325 1.00 54.95 276 ARG B C 1
ATOM 2645 O O . ARG B 1 168 ? 7.115 62.482 -0.484 1.00 55.77 276 ARG B O 1
ATOM 2653 N N . ARG B 1 169 ? 5.915 60.758 0.249 1.00 54.89 277 ARG B N 1
ATOM 2654 C CA . ARG B 1 169 ? 4.834 60.928 -0.691 1.00 55.01 277 ARG B CA 1
ATOM 2655 C C . ARG B 1 169 ? 4.143 62.234 -0.415 1.00 54.18 277 ARG B C 1
ATOM 2656 O O . ARG B 1 169 ? 3.884 62.959 -1.338 1.00 54.38 277 ARG B O 1
ATOM 2664 N N . GLN B 1 170 ? 3.876 62.561 0.851 1.00 53.34 278 GLN B N 1
ATOM 2665 C CA . GLN B 1 170 ? 3.252 63.863 1.214 1.00 52.12 278 GLN B CA 1
ATOM 2666 C C . GLN B 1 170 ? 4.060 65.083 0.736 1.00 52.66 278 GLN B C 1
ATOM 2667 O O . GLN B 1 170 ? 3.547 65.972 0.071 1.00 52.54 278 GLN B O 1
ATOM 2673 N N . LEU B 1 171 ? 5.352 65.103 1.029 1.00 51.54 279 LEU B N 1
ATOM 2674 C CA . LEU B 1 171 ? 6.166 66.217 0.639 1.00 49.39 279 LEU B CA 1
ATOM 2675 C C . LEU B 1 171 ? 6.188 66.257 -0.870 1.00 49.46 279 LEU B C 1
ATOM 2676 O O . LEU B 1 171 ? 6.139 67.324 -1.542 1.00 50.29 279 LEU B O 1
ATOM 2681 N N . TYR B 1 172 ? 6.354 65.091 -1.478 1.00 49.53 280 TYR B N 1
ATOM 2682 C CA . TYR B 1 172 ? 6.557 65.129 -2.920 1.00 46.59 280 TYR B CA 1
ATOM 2683 C C . TYR B 1 172 ? 5.360 65.797 -3.569 1.00 46.70 280 TYR 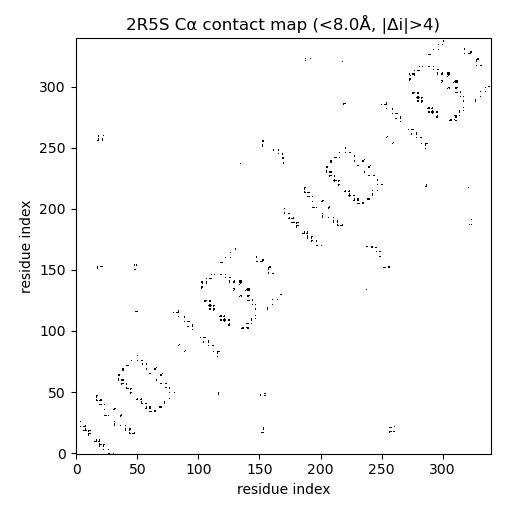B C 1
ATOM 2684 O O . TYR B 1 172 ? 5.528 66.550 -4.530 1.00 44.82 280 TYR B O 1
ATOM 2693 N N . SER B 1 173 ? 4.136 65.525 -3.061 1.00 46.54 281 SER B N 1
ATOM 2694 C CA . SER B 1 173 ? 2.906 65.984 -3.772 1.00 46.61 281 SER B CA 1
ATOM 2695 C C . SER B 1 173 ? 2.755 67.503 -3.810 1.00 48.49 281 SER B C 1
ATOM 2696 O O . SER B 1 173 ? 1.988 68.024 -4.599 1.00 50.56 281 SER B O 1
ATOM 2699 N N . ILE B 1 174 ? 3.457 68.223 -2.930 1.00 51.18 282 ILE B N 1
ATOM 2700 C CA . ILE B 1 174 ? 3.266 69.687 -2.754 1.00 50.43 282 ILE B CA 1
ATOM 2701 C C . ILE B 1 174 ? 4.540 70.442 -3.162 1.00 50.42 282 ILE B C 1
ATOM 2702 O O . ILE B 1 174 ? 4.632 71.643 -3.113 1.00 49.22 282 ILE B O 1
ATOM 2707 N N . LEU B 1 175 ? 5.538 69.712 -3.583 1.00 52.04 283 LEU B N 1
ATOM 2708 C CA . LEU B 1 175 ? 6.685 70.346 -4.249 1.00 51.59 283 LEU B CA 1
ATOM 2709 C C . LEU B 1 175 ? 6.221 71.021 -5.533 1.00 53.86 283 LEU B C 1
ATOM 2710 O O . LEU B 1 175 ? 5.256 70.561 -6.189 1.00 52.64 283 LEU B O 1
ATOM 2715 N N . TYR B 1 176 ? 6.886 72.130 -5.869 1.00 55.67 284 TYR B N 1
ATOM 2716 C CA . TYR B 1 176 ? 6.524 73.010 -6.992 1.00 58.08 284 TYR B CA 1
ATOM 2717 C C . TYR B 1 176 ? 6.878 72.350 -8.353 1.00 58.93 284 TYR B C 1
ATOM 2718 O O . TYR B 1 176 ? 6.119 71.506 -8.901 1.00 58.54 284 TYR B O 1
#

CATH classification: 1.25.40.10 (+1 more: 1.25.40.10)